Protein AF-A0A235FCN7-F1 (afdb_monomer_lite)

InterPro domains:
  IPR001005 SANT/Myb domain [PS50090] (15-71)
  IPR014243 Prespore-specific transcriptional regulator RsfA-like [PTHR41302] (16-196)
  IPR014243 Prespore-specific transcriptional regulator RsfA-like [TIGR02894] (18-93)

pLDDT: mean 79.48, std 20.6, range [31.39, 97.56]

Foldseek 3Di:
DDDDDDDDDDDDDDDPVPPPVDDDPVLLVQLLVLQLVCLLVVHDNLVSLVVSCVVVVHDSVVSVVVCVVPSCVVCVVSSVVSNVNNVVVVVVVVVPPDDDDDDDDDDDDDPPPVVVVVVVVVVVVVVVVVVVVVVVVVCVVVVVVVVVVVVVVVVVVVVVVVVVVVVVVVVVVVVVVVVVVVVVVVVVVVVVVVVVVVVVVVVVVD

Secondary structure (DSSP, 8-state):
---------------------SPPHHHHHHHHHHHHHHHHHT--HHHHHHHHHHHHT--HHHHHHHIIIIIHHHTHHHHHHHHHHHHHHHHHHHTTS--PPPP-------TTHHHHHHHHHHHHHHHHHHHHHHHHHHHHHHHHHHHHHHHHHHHHHHHHHHHHHHHHHHHHHHHHHHHHHHHHHHHHHHHHHHHHHHHHHHHS--

Structure (mmCIF, N/CA/C/O backbone):
data_AF-A0A235FCN7-F1
#
_entry.id   AF-A0A235FCN7-F1
#
loop_
_atom_site.group_PDB
_atom_site.id
_atom_site.type_symbol
_atom_site.label_atom_id
_atom_site.label_alt_id
_atom_site.label_comp_id
_atom_site.label_asym_id
_atom_site.label_entity_id
_atom_site.label_seq_id
_atom_site.pdbx_PDB_ins_code
_atom_site.Cartn_x
_atom_site.Cartn_y
_atom_site.Cartn_z
_atom_site.occupancy
_atom_site.B_iso_or_equiv
_atom_site.auth_seq_id
_atom_site.auth_comp_id
_atom_site.auth_asym_id
_atom_site.auth_atom_id
_atom_site.pdbx_PDB_model_num
ATOM 1 N N . MET A 1 1 ? -4.270 18.337 -33.098 1.00 36.34 1 MET A N 1
ATOM 2 C CA . MET A 1 1 ? -3.748 17.528 -34.219 1.00 36.34 1 MET A CA 1
ATOM 3 C C . MET A 1 1 ? -2.367 17.018 -33.832 1.00 36.34 1 MET A C 1
ATOM 5 O O . MET A 1 1 ? -1.539 17.849 -33.500 1.00 36.34 1 MET A O 1
ATOM 9 N N . HIS A 1 2 ? -2.188 15.691 -33.850 1.00 34.75 2 HIS A N 1
ATOM 10 C CA . HIS A 1 2 ? -0.922 14.927 -33.870 1.00 34.75 2 HIS A CA 1
ATOM 11 C C . HIS A 1 2 ? 0.094 15.166 -32.732 1.00 34.75 2 HIS A C 1
ATOM 13 O O . HIS A 1 2 ? 0.785 16.171 -32.700 1.00 34.75 2 HIS A O 1
ATOM 19 N N . ILE A 1 3 ? 0.117 14.329 -31.683 1.00 48.72 3 ILE A N 1
ATOM 20 C CA . ILE A 1 3 ? 0.762 12.992 -31.594 1.00 48.72 3 ILE A CA 1
ATOM 21 C C . ILE A 1 3 ? 2.260 13.055 -31.910 1.00 48.72 3 ILE A C 1
ATOM 23 O O . ILE A 1 3 ? 2.601 13.115 -33.080 1.00 48.72 3 ILE A O 1
ATOM 27 N N . TYR A 1 4 ? 3.106 12.871 -30.888 1.00 40.44 4 TYR A N 1
ATOM 28 C CA . TYR A 1 4 ? 4.272 11.980 -30.965 1.00 40.44 4 TYR A CA 1
ATOM 29 C C . TYR A 1 4 ? 4.478 11.275 -29.618 1.00 40.44 4 TYR A C 1
ATOM 31 O O . TYR A 1 4 ? 5.078 11.794 -28.683 1.00 40.44 4 TYR A O 1
ATOM 39 N N . VAL A 1 5 ? 3.913 10.069 -29.545 1.00 46.72 5 VAL A N 1
ATOM 40 C CA . VAL A 1 5 ? 4.190 9.040 -28.542 1.00 46.72 5 VAL A CA 1
ATOM 41 C C . VAL A 1 5 ? 5.426 8.282 -29.020 1.00 46.72 5 VAL A C 1
ATOM 43 O O . VAL A 1 5 ? 5.380 7.650 -30.075 1.00 46.72 5 VAL A O 1
ATOM 46 N N . ILE A 1 6 ? 6.521 8.323 -28.264 1.00 51.44 6 ILE A N 1
ATOM 47 C CA . ILE A 1 6 ? 7.686 7.469 -28.518 1.00 51.44 6 ILE A CA 1
ATOM 48 C C . ILE A 1 6 ? 7.440 6.135 -27.804 1.00 51.44 6 ILE A C 1
ATOM 50 O O . ILE A 1 6 ? 7.528 6.036 -26.583 1.00 51.44 6 ILE A O 1
ATOM 54 N N . ARG A 1 7 ? 7.073 5.112 -28.586 1.00 49.41 7 ARG A N 1
ATOM 55 C CA . ARG A 1 7 ? 7.021 3.703 -28.174 1.00 49.41 7 ARG A CA 1
ATOM 56 C C . ARG A 1 7 ? 8.438 3.125 -28.191 1.00 49.41 7 ARG A C 1
ATOM 58 O O . ARG A 1 7 ? 9.006 2.968 -29.267 1.00 49.41 7 ARG A O 1
ATOM 65 N N . LEU A 1 8 ? 8.950 2.715 -27.034 1.00 43.06 8 LEU A N 1
ATOM 66 C CA . LEU A 1 8 ? 9.985 1.684 -26.940 1.00 43.06 8 LEU A CA 1
ATOM 67 C C . LEU A 1 8 ? 9.322 0.413 -26.416 1.00 43.06 8 LEU A C 1
ATOM 69 O O . LEU A 1 8 ? 8.723 0.403 -25.345 1.00 43.06 8 LEU A O 1
ATOM 73 N N . ASN A 1 9 ? 9.364 -0.628 -27.241 1.00 46.00 9 ASN A N 1
ATOM 74 C CA . ASN A 1 9 ? 8.747 -1.922 -27.006 1.00 46.00 9 ASN A CA 1
ATOM 75 C C . ASN A 1 9 ? 9.893 -2.931 -26.842 1.00 46.00 9 ASN A C 1
ATOM 77 O O . ASN A 1 9 ? 10.528 -3.302 -27.826 1.00 46.00 9 ASN A O 1
ATOM 81 N N . LEU A 1 10 ? 10.180 -3.328 -25.602 1.00 49.47 10 LEU A N 1
ATOM 82 C CA . LEU A 1 10 ? 11.038 -4.463 -25.252 1.00 49.47 10 LEU A CA 1
ATOM 83 C C . LEU A 1 10 ? 10.183 -5.397 -24.387 1.00 49.47 10 LEU A C 1
ATOM 85 O O . LEU A 1 10 ? 9.624 -4.981 -23.374 1.00 49.47 10 LEU A O 1
ATOM 89 N N . GLY A 1 11 ? 9.971 -6.618 -24.881 1.00 49.28 11 GLY A N 1
ATOM 90 C CA . GLY A 1 11 ? 8.959 -7.551 -24.387 1.00 49.28 11 GLY A CA 1
ATOM 91 C C . GLY A 1 11 ? 9.323 -8.271 -23.087 1.00 49.28 11 GLY A C 1
ATOM 92 O O . GLY A 1 11 ? 10.497 -8.471 -22.792 1.00 49.28 11 GLY A O 1
ATOM 93 N N . GLY A 1 12 ? 8.288 -8.736 -22.369 1.00 46.97 12 GLY A N 1
ATOM 94 C CA . GLY A 1 12 ? 8.427 -9.896 -21.475 1.00 46.97 12 GLY A CA 1
ATOM 95 C C . GLY A 1 12 ? 7.911 -9.830 -20.029 1.00 46.97 12 GLY A C 1
ATOM 96 O O . GLY A 1 12 ? 8.544 -10.418 -19.172 1.00 46.97 12 GLY A O 1
ATOM 97 N N . ILE A 1 13 ? 6.752 -9.206 -19.769 1.00 53.19 13 ILE A N 1
ATOM 98 C CA . ILE A 1 13 ? 5.792 -9.525 -18.677 1.00 53.19 13 ILE A CA 1
ATOM 99 C C . ILE A 1 13 ? 6.272 -9.379 -17.210 1.00 53.19 13 ILE A C 1
ATOM 101 O O . ILE A 1 13 ? 6.745 -10.329 -16.595 1.00 53.19 13 ILE A O 1
ATOM 105 N N . ARG A 1 14 ? 5.849 -8.287 -16.555 1.00 42.16 14 ARG A N 1
ATOM 106 C CA . ARG A 1 14 ? 4.813 -8.363 -15.500 1.00 42.16 14 ARG A CA 1
ATOM 107 C C . ARG A 1 14 ? 4.205 -6.983 -15.265 1.00 42.16 14 ARG A C 1
ATOM 109 O O . ARG A 1 14 ? 4.928 -6.044 -14.970 1.00 42.16 14 ARG A O 1
ATOM 116 N N . LEU A 1 15 ? 2.885 -6.906 -15.461 1.00 49.19 15 LEU A N 1
ATOM 117 C CA . LEU A 1 15 ? 1.970 -5.815 -15.112 1.00 49.19 15 LEU A CA 1
ATOM 118 C C . LEU A 1 15 ? 2.662 -4.581 -14.518 1.00 49.19 15 LEU A C 1
ATOM 120 O O . LEU A 1 15 ? 2.840 -4.487 -13.305 1.00 49.19 15 LEU A O 1
ATOM 124 N N . THR A 1 16 ? 2.939 -3.578 -15.354 1.00 47.44 16 THR A N 1
ATOM 125 C CA . THR A 1 16 ? 2.783 -2.205 -14.881 1.00 47.44 16 THR A CA 1
ATOM 126 C C . THR A 1 16 ? 1.337 -2.121 -14.415 1.00 47.44 16 THR A C 1
ATOM 128 O O . THR A 1 16 ? 0.433 -1.959 -15.237 1.00 47.44 16 THR A O 1
ATOM 131 N N . ALA A 1 17 ? 1.094 -2.360 -13.125 1.00 57.03 17 ALA A N 1
ATOM 132 C CA . ALA A 1 17 ? -0.166 -2.029 -12.498 1.00 57.03 17 ALA A CA 1
ATOM 133 C C . ALA A 1 17 ? -0.309 -0.531 -12.739 1.00 57.03 17 ALA A C 1
ATOM 135 O O . ALA A 1 17 ? 0.356 0.273 -12.084 1.00 57.03 17 ALA A O 1
ATOM 136 N N . MET A 1 18 ? -1.050 -0.173 -13.793 1.00 52.94 18 MET A N 1
ATOM 137 C CA . MET A 1 18 ? -1.376 1.208 -14.103 1.00 52.94 18 MET A CA 1
ATOM 138 C C . MET A 1 18 ? -1.874 1.789 -12.794 1.00 52.94 18 MET A C 1
ATOM 140 O O . MET A 1 18 ? -2.872 1.307 -12.254 1.00 52.94 18 MET A O 1
ATOM 144 N N . ARG A 1 19 ? -1.139 2.761 -12.248 1.00 54.12 19 ARG A N 1
ATOM 145 C CA . ARG A 1 19 ? -1.592 3.483 -11.069 1.00 54.12 19 ARG A CA 1
ATOM 146 C C . ARG A 1 19 ? -2.935 4.079 -11.446 1.00 54.12 19 ARG A C 1
ATOM 148 O O . ARG A 1 19 ? -3.017 4.975 -12.282 1.00 54.12 19 ARG A O 1
ATOM 155 N N . GLN A 1 20 ? -3.999 3.521 -10.888 1.00 63.66 20 GLN A N 1
ATOM 156 C CA . GLN A 1 20 ? -5.337 4.051 -11.062 1.00 63.66 20 GLN A CA 1
ATOM 157 C C . GLN A 1 20 ? -5.459 5.294 -10.174 1.00 63.66 20 GLN A C 1
ATOM 159 O O . GLN A 1 20 ? -6.168 5.294 -9.186 1.00 63.66 20 GLN A O 1
ATOM 164 N N . ASP A 1 21 ? -4.696 6.353 -10.418 1.00 67.50 21 ASP A N 1
ATOM 165 C CA . ASP A 1 21 ? -4.651 7.479 -9.470 1.00 67.50 21 ASP A CA 1
ATOM 166 C C . ASP A 1 21 ? -5.982 8.263 -9.421 1.00 67.50 21 ASP A C 1
ATOM 168 O O . ASP A 1 21 ? -6.250 8.991 -8.464 1.00 67.50 21 ASP A O 1
ATOM 172 N N . ALA A 1 22 ? -6.851 8.075 -10.417 1.00 85.12 22 ALA A N 1
ATOM 173 C CA . ALA A 1 22 ? -8.181 8.664 -10.451 1.00 85.12 22 ALA A CA 1
ATOM 174 C C . ALA A 1 22 ? -9.219 7.781 -9.741 1.00 85.12 22 ALA A C 1
ATOM 176 O O . ALA A 1 22 ? -9.243 6.566 -9.927 1.00 85.12 22 ALA A O 1
ATOM 177 N N . TRP A 1 23 ? -10.089 8.431 -8.965 1.00 91.38 23 TRP A N 1
ATOM 178 C CA . TRP A 1 23 ? -11.303 7.846 -8.400 1.00 91.38 23 TRP A CA 1
ATOM 179 C C . TRP A 1 23 ? -12.484 8.124 -9.324 1.00 91.38 23 TRP A C 1
ATOM 181 O O . TRP A 1 23 ? -12.684 9.261 -9.763 1.00 91.38 23 TRP A O 1
ATOM 191 N N . THR A 1 24 ? -13.273 7.097 -9.585 1.00 92.94 24 THR A N 1
ATOM 192 C CA . THR A 1 24 ? -14.534 7.177 -10.318 1.00 92.94 24 THR A CA 1
ATOM 193 C C . THR A 1 24 ? -15.701 7.444 -9.371 1.00 92.94 24 THR A C 1
ATOM 195 O O . THR A 1 24 ? -15.627 7.216 -8.162 1.00 92.94 24 THR A O 1
ATOM 198 N N . GLN A 1 25 ? -16.812 7.926 -9.925 1.00 93.38 25 GLN A N 1
ATOM 199 C CA . GLN A 1 25 ? -18.014 8.170 -9.134 1.00 93.38 25 GLN A CA 1
ATOM 200 C C . GLN A 1 25 ? -18.627 6.870 -8.590 1.00 93.38 25 GLN A C 1
ATOM 202 O O . GLN A 1 25 ? -19.165 6.875 -7.486 1.00 93.38 25 GLN A O 1
ATOM 207 N N . ASP A 1 26 ? -18.484 5.756 -9.310 1.00 95.06 26 ASP A N 1
ATOM 208 C CA . ASP A 1 26 ? -18.956 4.441 -8.863 1.00 95.06 26 ASP A CA 1
ATOM 209 C C . ASP A 1 26 ? -18.121 3.904 -7.689 1.00 95.06 26 ASP A C 1
ATOM 211 O O . ASP A 1 26 ? -18.675 3.378 -6.722 1.00 95.06 26 ASP A O 1
ATOM 215 N N . GLU A 1 27 ? -16.797 4.108 -7.713 1.00 95.38 27 GLU A N 1
ATOM 216 C CA . GLU A 1 27 ? -15.918 3.805 -6.573 1.00 95.38 27 GLU A CA 1
ATOM 217 C C . GLU A 1 27 ? -16.284 4.649 -5.338 1.00 95.38 27 GLU A C 1
ATOM 219 O O . GLU A 1 27 ? -16.335 4.127 -4.221 1.00 95.38 27 GLU A O 1
ATOM 224 N N . ASP A 1 28 ? -16.587 5.939 -5.528 1.00 96.38 28 ASP A N 1
ATOM 225 C CA . ASP A 1 28 ? -17.032 6.823 -4.445 1.00 96.38 28 ASP A CA 1
ATOM 226 C C . ASP A 1 28 ? -18.395 6.401 -3.872 1.00 96.38 28 ASP A C 1
ATOM 228 O O . ASP A 1 28 ? -18.590 6.439 -2.653 1.00 96.38 28 ASP A O 1
ATOM 232 N N . LEU A 1 29 ? -19.336 5.987 -4.730 1.00 96.81 29 LEU A N 1
ATOM 233 C CA . LEU A 1 29 ? -20.649 5.482 -4.322 1.00 96.81 29 LEU A CA 1
ATOM 234 C C . LEU A 1 29 ? -20.515 4.208 -3.485 1.00 96.81 29 LEU A C 1
ATOM 236 O O . LEU A 1 29 ? -21.104 4.129 -2.404 1.00 96.81 29 LEU A O 1
ATOM 240 N N . LEU A 1 30 ? -19.696 3.251 -3.931 1.00 96.75 30 LEU A N 1
ATOM 241 C CA . LEU A 1 30 ? -19.444 2.012 -3.194 1.00 96.75 30 LEU A CA 1
ATOM 242 C C . LEU A 1 30 ? -18.791 2.289 -1.831 1.00 96.75 30 LEU A C 1
ATOM 244 O O . LEU A 1 30 ? -19.227 1.754 -0.807 1.00 96.75 30 LEU A O 1
ATOM 248 N N . LEU A 1 31 ? -17.778 3.162 -1.794 1.00 97.00 31 LEU A N 1
ATOM 249 C CA . LEU A 1 31 ? -17.125 3.569 -0.550 1.00 97.00 31 LEU A CA 1
ATOM 250 C C . LEU A 1 31 ? -18.123 4.241 0.406 1.00 97.00 31 LEU A C 1
ATOM 252 O O . LEU A 1 31 ? -18.106 3.971 1.612 1.00 97.00 31 LEU A O 1
ATOM 256 N N . ALA A 1 32 ? -19.026 5.075 -0.117 1.00 97.38 32 ALA A N 1
ATOM 257 C CA . ALA A 1 32 ? -20.060 5.723 0.677 1.00 97.38 32 ALA A CA 1
ATOM 258 C C . ALA A 1 32 ? -21.075 4.733 1.258 1.00 97.38 32 ALA A C 1
ATOM 260 O O . ALA A 1 32 ? -21.363 4.783 2.458 1.00 97.38 32 ALA A O 1
ATOM 261 N N . GLU A 1 33 ? -21.583 3.816 0.441 1.00 96.69 33 GLU A N 1
ATOM 262 C CA . GLU A 1 33 ? -22.570 2.818 0.844 1.00 96.69 33 GLU A CA 1
ATOM 263 C C . GLU A 1 33 ? -22.046 1.920 1.971 1.00 96.69 33 GLU A C 1
ATOM 265 O O . GLU A 1 33 ? -22.665 1.830 3.040 1.00 96.69 33 GLU A O 1
ATOM 270 N N . VAL A 1 34 ? -20.878 1.304 1.768 1.00 97.38 34 VAL A N 1
ATOM 271 C CA . VAL A 1 34 ? -20.293 0.359 2.730 1.00 97.38 34 VAL A CA 1
ATOM 272 C C . VAL A 1 34 ? -19.934 1.064 4.039 1.00 97.38 34 VAL A C 1
ATOM 274 O O . VAL A 1 34 ? -20.206 0.539 5.125 1.00 97.38 34 VAL A O 1
ATOM 277 N N . THR A 1 35 ? -19.404 2.288 3.967 1.00 97.06 35 THR A N 1
ATOM 278 C CA . THR A 1 35 ? -19.061 3.068 5.165 1.00 97.06 35 THR A CA 1
ATOM 279 C C . THR A 1 35 ? -20.310 3.482 5.944 1.00 97.06 35 THR A C 1
ATOM 281 O O . THR A 1 35 ? -20.347 3.362 7.171 1.00 97.06 35 THR A O 1
ATOM 284 N N . LEU A 1 36 ? -21.372 3.930 5.267 1.00 96.44 36 LEU A N 1
ATOM 285 C CA . LEU A 1 36 ? -22.638 4.272 5.923 1.00 96.44 36 LEU A CA 1
ATOM 286 C C . LEU A 1 36 ? -23.304 3.042 6.548 1.00 96.44 36 LEU A C 1
ATOM 288 O O . LEU A 1 36 ? -23.832 3.146 7.659 1.00 96.44 36 LEU A O 1
ATOM 292 N N . LYS A 1 37 ? -23.234 1.877 5.892 1.00 96.31 37 LYS A N 1
ATOM 293 C CA . LYS A 1 37 ? -23.677 0.595 6.454 1.00 96.31 37 LYS A CA 1
ATOM 294 C C . LYS A 1 37 ? -22.939 0.284 7.758 1.00 96.31 37 LYS A C 1
ATOM 296 O O . LYS A 1 37 ? -23.595 0.102 8.782 1.00 96.31 37 LYS A O 1
ATOM 301 N N . HIS A 1 38 ? -21.607 0.356 7.767 1.00 96.38 38 HIS A N 1
ATOM 302 C CA . HIS A 1 38 ? -20.794 0.143 8.971 1.00 96.38 38 HIS A CA 1
ATOM 303 C C . HIS A 1 38 ? -21.148 1.111 10.107 1.00 96.38 38 HIS A C 1
ATOM 305 O O . HIS A 1 38 ? -21.238 0.705 11.267 1.00 96.38 38 HIS A O 1
ATOM 311 N N . ILE A 1 39 ? -21.425 2.381 9.789 1.00 94.94 39 ILE A N 1
ATOM 312 C CA . ILE A 1 39 ? -21.853 3.379 10.780 1.00 94.94 39 ILE A CA 1
ATOM 313 C C . ILE A 1 39 ? -23.211 3.006 11.389 1.00 94.94 39 ILE A C 1
ATOM 315 O O . ILE A 1 39 ? -23.363 3.081 12.611 1.00 94.94 39 ILE A O 1
ATOM 319 N N . ARG A 1 40 ? -24.186 2.579 10.574 1.00 93.94 40 ARG A N 1
ATOM 320 C CA . ARG A 1 40 ? -25.501 2.106 11.054 1.00 93.94 40 ARG A CA 1
ATOM 321 C C . ARG A 1 40 ? -25.355 0.849 11.903 1.00 93.94 40 ARG A C 1
ATOM 323 O O . ARG A 1 40 ? -25.978 0.723 12.955 1.00 93.94 40 ARG A O 1
ATOM 330 N N . GLU A 1 41 ? -24.505 -0.070 11.456 1.00 92.06 41 GLU A N 1
ATOM 331 C CA . GLU A 1 41 ? -24.181 -1.343 12.099 1.00 92.06 41 GLU A CA 1
ATOM 332 C C . GLU A 1 41 ? -23.333 -1.194 13.358 1.00 92.06 41 GLU A C 1
ATOM 334 O O . GLU A 1 41 ? -23.334 -2.088 14.201 1.00 92.06 41 GLU A O 1
ATOM 339 N N . GLY A 1 42 ? -22.759 -0.018 13.585 1.00 89.69 42 GLY A N 1
ATOM 340 C CA . GLY A 1 42 ? -21.945 0.269 14.756 1.00 89.69 42 GLY A CA 1
ATOM 341 C C . GLY A 1 42 ? -20.557 -0.363 14.712 1.00 89.69 42 GLY A C 1
ATOM 342 O O . GLY A 1 42 ? -19.882 -0.353 15.740 1.00 89.69 42 GLY A O 1
ATOM 343 N N . SER A 1 43 ? -20.151 -0.855 13.541 1.00 91.00 43 SER A N 1
ATOM 344 C CA . SER A 1 43 ? -18.788 -1.274 13.230 1.00 91.00 43 SER A CA 1
ATOM 345 C C . SER A 1 43 ? -17.867 -0.050 13.075 1.00 91.00 43 SER A C 1
ATOM 347 O O . SER A 1 43 ? -18.306 1.105 13.167 1.00 91.00 43 SER A O 1
ATOM 349 N N . THR A 1 44 ? -16.568 -0.283 12.903 1.00 94.25 44 THR A N 1
ATOM 350 C CA . THR A 1 44 ? -15.566 0.778 12.746 1.00 94.25 44 THR A CA 1
ATOM 351 C C . THR A 1 44 ? -15.416 1.176 11.278 1.00 94.25 44 THR A C 1
ATOM 353 O O . THR A 1 44 ? -15.680 0.395 10.367 1.00 94.25 44 THR A O 1
ATOM 356 N N . GLN A 1 45 ? -14.980 2.414 11.030 1.00 93.69 45 GLN A N 1
ATOM 357 C CA . GLN A 1 45 ? -14.680 2.868 9.666 1.00 93.69 45 GLN A CA 1
ATOM 358 C C . GLN A 1 45 ? -13.463 2.143 9.075 1.00 93.69 45 GLN A C 1
ATOM 360 O O . GLN A 1 45 ? -13.411 1.961 7.869 1.00 93.69 45 GLN A O 1
ATOM 365 N N . LEU A 1 46 ? -12.520 1.693 9.913 1.00 95.75 46 LEU A N 1
ATOM 366 C CA . LEU A 1 46 ? -11.353 0.923 9.469 1.00 95.75 46 LEU A CA 1
ATOM 367 C C . LEU A 1 46 ? -11.768 -0.398 8.813 1.00 95.75 46 LEU A C 1
ATOM 369 O O . LEU A 1 46 ? -11.300 -0.683 7.719 1.00 95.75 46 LEU A O 1
ATOM 373 N N . LEU A 1 47 ? -12.714 -1.125 9.421 1.00 95.62 47 LEU A N 1
ATOM 374 C CA . LEU A 1 47 ? -13.273 -2.352 8.841 1.00 95.62 47 LEU A CA 1
ATOM 375 C C . LEU A 1 47 ? -14.013 -2.075 7.525 1.00 95.62 47 LEU A C 1
ATOM 377 O O . LEU A 1 47 ? -13.884 -2.830 6.569 1.00 95.62 47 LEU A O 1
ATOM 381 N N . ALA A 1 48 ? -14.722 -0.945 7.437 1.00 96.25 48 ALA A N 1
ATOM 382 C CA . ALA A 1 48 ? -15.358 -0.535 6.187 1.00 96.25 48 ALA A CA 1
ATOM 383 C C . ALA A 1 48 ? -14.330 -0.259 5.075 1.00 96.25 48 ALA A C 1
ATOM 385 O O . ALA A 1 48 ? -14.556 -0.615 3.922 1.00 96.25 48 ALA A O 1
ATOM 386 N N . PHE A 1 49 ? -13.207 0.389 5.404 1.00 97.56 49 PHE A N 1
ATOM 387 C CA . PHE A 1 49 ? -12.148 0.704 4.440 1.00 97.56 49 PHE A CA 1
ATOM 388 C C . PHE A 1 49 ? -11.351 -0.527 4.013 1.00 97.56 49 PHE A C 1
ATOM 390 O O . PHE A 1 49 ? -10.876 -0.561 2.882 1.00 97.56 49 PHE A O 1
ATOM 397 N N . GLU A 1 50 ? -11.218 -1.517 4.891 1.00 96.94 50 GLU A N 1
ATOM 398 C CA . GLU A 1 50 ? -10.658 -2.826 4.560 1.00 96.94 50 GLU A CA 1
ATOM 399 C C . GLU A 1 50 ? -11.553 -3.558 3.555 1.00 96.94 50 GLU A C 1
ATOM 401 O O . GLU A 1 50 ? -11.096 -3.874 2.458 1.00 96.94 50 GLU A O 1
ATOM 406 N N . GLU A 1 51 ? -12.856 -3.666 3.842 1.00 96.81 51 GLU A N 1
ATOM 407 C CA . GLU A 1 51 ? -13.825 -4.302 2.938 1.00 96.81 51 GLU A CA 1
ATOM 408 C C . GLU A 1 51 ? -13.888 -3.611 1.561 1.00 96.81 51 GLU A C 1
ATOM 410 O O . GLU A 1 51 ? -13.948 -4.267 0.520 1.00 96.81 51 GLU A O 1
ATOM 415 N N . VAL A 1 52 ? -13.892 -2.275 1.523 1.00 96.75 52 VAL A N 1
ATOM 416 C CA . VAL A 1 52 ? -13.920 -1.529 0.251 1.00 96.75 52 VAL A CA 1
ATOM 417 C C . VAL A 1 52 ? -12.583 -1.624 -0.481 1.00 96.75 52 VAL A C 1
ATOM 419 O O . VAL A 1 52 ? -12.570 -1.725 -1.708 1.00 96.75 52 VAL A O 1
ATOM 422 N N . GLY A 1 53 ? -11.468 -1.613 0.253 1.00 95.38 53 GLY A N 1
ATOM 423 C CA . GLY A 1 53 ? -10.128 -1.756 -0.308 1.00 95.38 53 GLY A CA 1
ATOM 424 C C . GLY A 1 53 ? -9.969 -3.067 -1.070 1.00 95.38 53 GLY A C 1
ATOM 425 O O . GLY A 1 53 ? -9.513 -3.056 -2.212 1.00 95.38 53 GLY A O 1
ATOM 426 N N . GLU A 1 54 ? -10.446 -4.174 -0.500 1.00 94.94 54 GLU A N 1
ATOM 427 C CA . GLU A 1 54 ? -10.457 -5.476 -1.173 1.00 94.94 54 GLU A CA 1
ATOM 428 C C . GLU A 1 54 ? -11.291 -5.453 -2.462 1.00 94.94 54 GLU A C 1
ATOM 430 O O . GLU A 1 54 ? -10.820 -5.887 -3.514 1.00 94.94 54 GLU A O 1
ATOM 435 N N . LYS A 1 55 ? -12.501 -4.877 -2.421 1.00 93.56 55 LYS A N 1
ATOM 436 C CA . LYS A 1 55 ? -13.403 -4.818 -3.588 1.00 93.56 55 LYS A CA 1
ATOM 437 C C . LYS A 1 55 ? -12.869 -3.949 -4.725 1.00 93.56 55 LYS A C 1
ATOM 439 O O .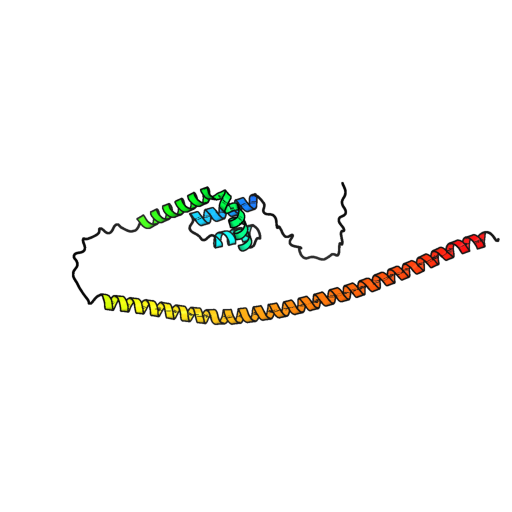 LYS A 1 55 ? -13.059 -4.288 -5.889 1.00 93.56 55 LYS A O 1
ATOM 444 N N . LEU A 1 56 ? -12.220 -2.834 -4.397 1.00 91.69 56 LEU A N 1
ATOM 445 C CA . LEU A 1 56 ? -11.683 -1.883 -5.375 1.00 91.69 56 LEU A CA 1
ATOM 446 C C . LEU A 1 56 ? -10.215 -2.150 -5.736 1.00 91.69 56 LEU A C 1
ATOM 448 O O . LEU A 1 56 ? -9.632 -1.397 -6.514 1.00 91.69 56 LEU A O 1
ATOM 452 N N . SER A 1 57 ? -9.599 -3.198 -5.173 1.00 92.38 57 SER A N 1
ATOM 453 C CA . SER A 1 57 ? -8.153 -3.447 -5.285 1.00 92.38 57 SER A CA 1
ATOM 454 C C . SER A 1 57 ? -7.312 -2.220 -4.878 1.00 92.38 57 SER A C 1
ATOM 456 O O . SER A 1 57 ? -6.328 -1.860 -5.527 1.00 92.38 57 SER A O 1
ATOM 458 N N . ARG A 1 58 ? -7.724 -1.543 -3.796 1.00 91.19 58 ARG A N 1
ATOM 459 C CA . ARG A 1 58 ? -7.089 -0.352 -3.207 1.00 91.19 58 ARG A CA 1
ATOM 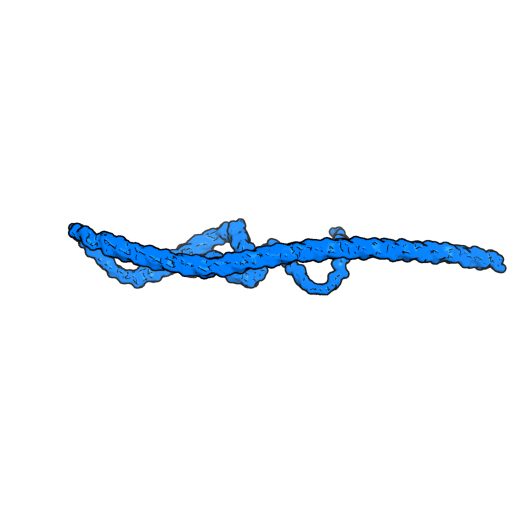460 C C . ARG A 1 58 ? -6.609 -0.635 -1.792 1.00 91.19 58 ARG A C 1
ATOM 462 O O . ARG A 1 58 ? -7.123 -1.506 -1.103 1.00 91.19 58 ARG A O 1
ATOM 469 N N . THR A 1 59 ? -5.669 0.172 -1.305 1.00 94.44 59 THR A N 1
ATOM 470 C CA . THR A 1 59 ? -5.279 0.097 0.106 1.00 94.44 59 THR A CA 1
ATOM 471 C C . THR A 1 59 ? -6.354 0.730 1.005 1.00 94.44 59 THR A C 1
ATOM 473 O O . THR A 1 59 ? -6.954 1.747 0.627 1.00 94.44 59 THR A O 1
ATOM 476 N N . PRO A 1 60 ? -6.572 0.210 2.229 1.00 95.50 60 PRO A N 1
ATOM 477 C CA . PRO A 1 60 ? -7.508 0.812 3.184 1.00 95.50 60 PRO A CA 1
ATOM 478 C C . PRO A 1 60 ? -7.154 2.271 3.510 1.00 95.50 60 PRO A C 1
ATOM 480 O O . PRO A 1 60 ? -8.032 3.121 3.671 1.00 95.50 60 PRO A O 1
ATOM 483 N N . ALA A 1 61 ? -5.856 2.593 3.521 1.00 95.81 61 ALA A N 1
ATOM 484 C CA . ALA A 1 61 ? -5.366 3.958 3.679 1.00 95.81 61 ALA A CA 1
ATOM 485 C C . ALA A 1 61 ? -5.861 4.882 2.552 1.00 95.81 61 ALA A C 1
ATOM 487 O O . ALA A 1 61 ? -6.368 5.967 2.836 1.00 95.81 61 ALA A O 1
ATOM 488 N N . ALA A 1 62 ? -5.787 4.450 1.286 1.00 95.00 62 ALA A N 1
ATOM 489 C CA . ALA A 1 62 ? -6.284 5.226 0.148 1.00 95.00 62 ALA A CA 1
ATOM 490 C C . ALA A 1 62 ? -7.799 5.479 0.239 1.00 95.00 62 ALA A C 1
ATOM 492 O O . ALA A 1 62 ? -8.247 6.604 0.006 1.00 95.00 62 ALA A O 1
ATOM 493 N N . CYS A 1 63 ? -8.573 4.470 0.653 1.00 95.62 63 CYS A N 1
ATOM 494 C CA . CYS A 1 63 ? -10.012 4.608 0.900 1.00 95.62 63 CYS A CA 1
ATOM 495 C C . CYS A 1 63 ? -10.293 5.641 2.004 1.00 95.62 63 CYS A C 1
ATOM 497 O O . CYS A 1 63 ? -11.143 6.518 1.841 1.00 95.62 63 CYS A O 1
ATOM 499 N N . GLY A 1 64 ? -9.515 5.613 3.091 1.00 96.75 64 GLY A N 1
ATOM 500 C CA . GLY A 1 64 ? -9.597 6.604 4.163 1.00 96.75 64 GLY A CA 1
ATOM 501 C C . GLY A 1 64 ? -9.279 8.030 3.697 1.00 96.75 64 GLY A C 1
ATOM 502 O O . GLY A 1 64 ? -10.004 8.971 4.038 1.00 96.75 64 GLY A O 1
ATOM 503 N N . PHE A 1 65 ? -8.240 8.211 2.876 1.00 96.12 65 PHE A N 1
ATOM 504 C CA . PHE A 1 65 ? -7.901 9.518 2.301 1.00 96.12 65 PHE A CA 1
ATOM 505 C C . PHE A 1 65 ? -9.007 10.049 1.389 1.00 96.12 65 PHE A C 1
ATOM 507 O O . PHE A 1 65 ? -9.371 11.224 1.505 1.00 96.12 65 PHE A O 1
ATOM 514 N N . ARG A 1 66 ? -9.586 9.200 0.528 1.00 96.31 66 ARG A N 1
ATOM 515 C CA . ARG A 1 66 ? -10.696 9.594 -0.350 1.00 96.31 66 ARG A CA 1
ATOM 516 C C . ARG A 1 66 ? -11.931 9.988 0.450 1.00 96.31 66 ARG A C 1
ATOM 518 O O . ARG A 1 66 ? -12.513 11.051 0.210 1.00 96.31 66 ARG A O 1
ATOM 525 N N . TRP A 1 67 ? -12.273 9.173 1.447 1.00 97.19 67 TRP A N 1
ATOM 526 C CA . TRP A 1 67 ? -13.388 9.422 2.349 1.00 97.19 67 TRP A CA 1
ATOM 527 C C . TRP A 1 67 ? -13.255 10.775 3.056 1.00 97.19 67 TRP A C 1
ATOM 529 O O . TRP A 1 67 ? -14.167 11.599 2.995 1.00 97.19 67 TRP A O 1
ATOM 539 N N . ASN A 1 68 ? -12.108 11.042 3.687 1.00 95.94 68 ASN A N 1
ATOM 540 C CA . ASN A 1 68 ? -11.896 12.264 4.467 1.00 95.94 68 ASN A CA 1
ATOM 541 C C . ASN A 1 68 ? -11.798 13.530 3.605 1.00 95.94 68 ASN A C 1
ATOM 543 O O . ASN A 1 68 ? -12.226 14.602 4.040 1.00 95.94 68 ASN A O 1
ATOM 547 N N . SER A 1 69 ? -11.259 13.414 2.390 1.00 93.56 69 SER A N 1
ATOM 548 C CA . SER A 1 69 ? -11.028 14.560 1.504 1.00 93.56 69 SER A CA 1
ATOM 549 C C . SER A 1 69 ? -12.315 15.083 0.858 1.00 93.56 69 SER A C 1
ATOM 551 O O . SER A 1 69 ? -12.502 16.303 0.781 1.00 93.56 69 SER A O 1
ATOM 553 N N . LEU A 1 70 ? -13.205 14.178 0.425 1.00 93.62 70 LEU A N 1
ATOM 554 C CA . LEU A 1 70 ? -14.369 14.514 -0.405 1.00 93.62 70 LEU A CA 1
ATOM 555 C C . LEU A 1 70 ? -15.683 13.918 0.117 1.00 93.62 70 LEU A C 1
ATOM 557 O O . LEU A 1 70 ? -16.593 14.662 0.490 1.00 93.62 70 LEU A O 1
ATOM 561 N N . ILE A 1 71 ? -15.780 12.586 0.169 1.00 95.94 71 ILE A N 1
ATOM 562 C CA . ILE A 1 71 ? -17.051 11.866 0.369 1.00 95.94 71 ILE A CA 1
ATOM 563 C C . ILE A 1 71 ? -17.689 12.232 1.713 1.00 95.94 71 ILE A C 1
ATOM 565 O O . ILE A 1 71 ? -18.883 12.507 1.786 1.00 95.94 71 ILE A O 1
ATOM 569 N N . ARG A 1 72 ? -16.902 12.345 2.788 1.00 95.81 72 ARG A N 1
ATOM 570 C CA . ARG A 1 72 ? -17.412 12.710 4.118 1.00 95.81 72 ARG A CA 1
ATOM 571 C C . ARG A 1 72 ? -18.170 14.040 4.119 1.00 95.81 72 ARG A C 1
ATOM 573 O O . ARG A 1 72 ? -19.141 14.169 4.855 1.00 95.81 72 ARG A O 1
ATOM 580 N N . LYS A 1 73 ? -17.732 15.012 3.311 1.00 95.94 73 LYS A N 1
ATOM 581 C CA . LYS A 1 73 ? -18.390 16.322 3.188 1.00 95.94 73 LYS A CA 1
ATOM 582 C C . LYS A 1 73 ? -19.670 16.220 2.357 1.00 95.94 73 LYS A C 1
ATOM 584 O O . LYS A 1 73 ? -20.671 16.825 2.714 1.00 95.94 73 LYS A O 1
ATOM 589 N N . GLN A 1 74 ? -19.647 15.431 1.282 1.00 95.31 74 GLN A N 1
ATOM 590 C CA . GLN A 1 74 ? -20.806 15.226 0.406 1.00 95.31 74 GLN A CA 1
ATOM 591 C C . GLN A 1 74 ? -21.946 14.459 1.097 1.00 95.31 74 GLN A C 1
ATOM 593 O O . GLN A 1 74 ? -23.114 14.743 0.854 1.00 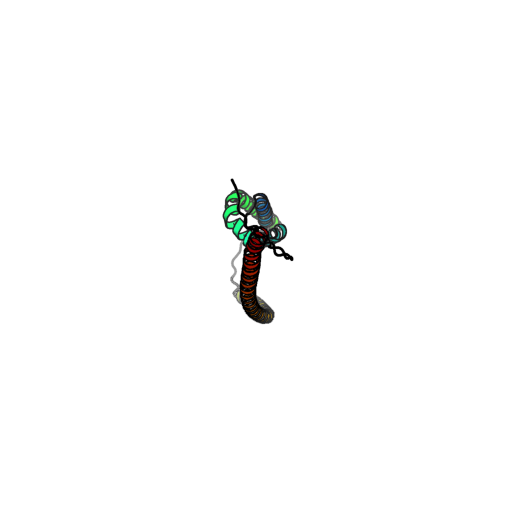95.31 74 GLN A O 1
ATOM 598 N N . TYR A 1 75 ? -21.616 13.520 1.988 1.00 96.25 75 TYR A N 1
ATOM 599 C CA . TYR A 1 75 ? -22.579 12.630 2.645 1.00 96.25 75 TYR A CA 1
ATOM 600 C C . TYR A 1 75 ? -22.864 12.996 4.112 1.00 96.25 75 TYR A C 1
ATOM 602 O O . TYR A 1 75 ? -23.343 12.155 4.872 1.00 96.25 75 TYR A O 1
ATOM 610 N N . ASP A 1 76 ? -22.602 14.231 4.544 1.00 95.69 76 ASP A N 1
ATOM 611 C CA . ASP A 1 76 ? -22.723 14.633 5.957 1.00 95.69 76 ASP A CA 1
ATOM 612 C C . ASP A 1 76 ? -24.136 14.410 6.542 1.00 95.69 76 ASP A C 1
ATOM 614 O O . ASP A 1 76 ? -24.311 13.890 7.653 1.00 95.69 76 ASP A O 1
ATOM 618 N N . THR A 1 77 ? -25.169 14.689 5.744 1.00 95.94 77 THR A N 1
ATOM 619 C CA . THR A 1 77 ? -26.573 14.429 6.100 1.00 95.94 77 THR A CA 1
ATOM 620 C C . THR A 1 77 ? -26.840 12.932 6.294 1.00 95.94 77 THR A C 1
ATOM 622 O O . THR A 1 77 ? -27.429 12.522 7.299 1.00 95.94 77 THR A O 1
ATOM 625 N N . ALA A 1 78 ? -26.344 12.094 5.382 1.00 94.38 78 ALA A N 1
ATOM 626 C CA . ALA A 1 78 ? -26.475 10.642 5.443 1.00 94.38 78 ALA A CA 1
ATOM 627 C C . ALA A 1 78 ? -25.691 10.036 6.620 1.00 94.38 78 ALA A C 1
ATOM 629 O O . ALA A 1 78 ? -26.182 9.115 7.278 1.00 94.38 78 ALA A O 1
ATOM 630 N N . ILE A 1 79 ? -24.513 10.581 6.941 1.00 94.94 79 ILE A N 1
ATOM 631 C CA . ILE A 1 79 ? -23.705 10.193 8.107 1.00 94.94 79 ILE A CA 1
ATOM 632 C C . ILE A 1 79 ? -24.461 10.511 9.399 1.00 94.94 79 ILE A C 1
ATOM 634 O O . ILE A 1 79 ? -24.516 9.680 10.310 1.00 94.94 79 ILE A O 1
ATOM 638 N N . SER A 1 80 ? -25.066 11.696 9.484 1.00 94.25 80 SER A N 1
ATOM 639 C CA . SER A 1 80 ? -25.863 12.111 10.640 1.00 94.25 80 SER A CA 1
ATOM 640 C C . SER A 1 80 ? -27.073 11.201 10.846 1.00 94.25 80 SER A C 1
ATOM 642 O O . SER A 1 80 ? -27.314 10.729 11.962 1.00 94.25 80 SER A O 1
ATOM 644 N N . LEU A 1 81 ? -27.780 10.862 9.764 1.00 94.69 81 LEU A N 1
ATOM 645 C CA . LEU A 1 81 ? -28.888 9.910 9.804 1.00 94.69 81 LEU A CA 1
ATOM 646 C C . LEU A 1 81 ? -28.422 8.506 10.226 1.00 94.69 81 LEU A C 1
ATOM 648 O O . LEU A 1 81 ? -29.032 7.898 11.105 1.00 94.69 81 LEU A O 1
ATOM 652 N N . ALA A 1 82 ? -27.314 8.006 9.671 1.00 93.88 82 ALA A N 1
ATOM 653 C CA . ALA A 1 82 ? -26.742 6.706 10.028 1.00 93.88 82 ALA A CA 1
ATOM 654 C C . ALA A 1 82 ? -26.348 6.625 11.516 1.00 93.88 82 ALA A C 1
ATOM 656 O O . ALA A 1 82 ? -26.628 5.630 12.190 1.00 93.88 82 ALA A O 1
ATOM 657 N N . LYS A 1 83 ? -25.760 7.695 12.068 1.00 93.00 83 LYS A N 1
ATOM 658 C CA . LYS A 1 83 ? -25.445 7.802 13.503 1.00 93.00 83 LYS A CA 1
ATOM 659 C C . LYS A 1 83 ? -26.703 7.829 14.371 1.00 93.00 83 LYS A C 1
ATOM 661 O O . LYS A 1 83 ? -26.728 7.182 15.422 1.00 93.00 83 LYS A O 1
ATOM 666 N N . LYS A 1 84 ? -27.750 8.543 13.941 1.00 93.50 84 LYS A N 1
ATOM 667 C CA . LYS A 1 84 ? -29.049 8.565 14.629 1.00 93.50 84 LYS A CA 1
ATOM 668 C C . LYS A 1 84 ? -29.660 7.160 14.685 1.00 93.50 84 LYS A C 1
ATOM 670 O O . LYS A 1 84 ? -30.016 6.707 15.770 1.00 93.50 84 LYS A O 1
ATOM 675 N N . GLN A 1 85 ? -29.658 6.438 13.565 1.00 91.00 85 GLN A N 1
ATOM 676 C CA . GLN A 1 85 ? -30.142 5.053 13.485 1.00 91.00 85 GLN A CA 1
ATOM 677 C C . GLN A 1 85 ? -29.365 4.108 14.413 1.00 91.00 85 GLN A C 1
ATOM 679 O O . GLN A 1 85 ? -29.967 3.317 15.140 1.00 91.00 85 GLN A O 1
ATOM 684 N N . ARG A 1 86 ? -28.029 4.223 14.473 1.00 89.00 86 ARG A N 1
ATOM 685 C CA . ARG A 1 86 ? -27.209 3.458 15.430 1.00 89.00 86 ARG A CA 1
ATOM 686 C C . ARG A 1 86 ? -27.631 3.728 16.878 1.00 89.00 86 ARG A C 1
ATOM 688 O O . ARG A 1 86 ? -27.749 2.790 17.668 1.00 89.00 86 ARG A O 1
ATOM 695 N N . LYS A 1 87 ? -27.858 4.999 17.232 1.00 88.69 87 LYS A N 1
ATOM 696 C CA . LYS A 1 87 ? -28.287 5.411 18.579 1.00 88.69 87 LYS A CA 1
ATOM 697 C C . LYS A 1 87 ? -29.660 4.838 18.933 1.00 88.69 87 LYS A C 1
ATOM 699 O O . LYS A 1 87 ? -29.822 4.307 20.028 1.00 88.69 87 LYS A O 1
ATOM 704 N N . GLU A 1 88 ? -30.622 4.899 18.016 1.00 87.25 88 GLU A N 1
ATOM 705 C CA . GLU A 1 88 ? -31.970 4.341 18.203 1.00 87.25 88 GLU A CA 1
ATOM 706 C C . GLU A 1 88 ? -31.939 2.817 18.361 1.00 87.25 88 GLU A C 1
ATOM 708 O O . GLU A 1 88 ? -32.543 2.274 19.286 1.00 87.25 88 GLU A O 1
ATOM 713 N N . ARG A 1 89 ? -31.144 2.119 17.544 1.00 82.25 89 ARG A N 1
ATOM 714 C CA . ARG A 1 89 ? -30.985 0.666 17.652 1.00 82.25 89 ARG A CA 1
ATOM 715 C C . ARG A 1 89 ? -30.309 0.239 18.954 1.00 82.25 89 ARG A C 1
ATOM 717 O O . ARG A 1 89 ? -30.707 -0.754 19.560 1.00 82.25 89 ARG A O 1
ATOM 724 N N . ASN A 1 90 ? -29.308 0.990 19.410 1.00 76.81 90 ASN A N 1
ATOM 725 C CA . ASN A 1 90 ? -28.695 0.745 20.714 1.00 76.81 90 ASN A CA 1
ATOM 726 C C . ASN A 1 90 ? -29.672 1.038 21.861 1.00 76.81 90 ASN A C 1
ATOM 728 O O . ASN A 1 90 ? -29.675 0.301 22.842 1.00 76.81 90 ASN A O 1
ATOM 732 N N . LYS A 1 91 ? -30.558 2.035 21.720 1.00 75.31 91 LYS A N 1
ATOM 733 C CA . LYS A 1 91 ? -31.626 2.307 22.695 1.00 75.31 91 LYS A CA 1
ATOM 734 C C . LYS A 1 91 ? -32.607 1.130 22.800 1.00 75.31 91 LYS A C 1
ATOM 736 O O . LYS A 1 91 ? -32.940 0.744 23.913 1.00 75.31 91 LYS A O 1
ATOM 741 N N . GLY A 1 92 ? -32.969 0.501 21.677 1.00 59.97 92 GLY A N 1
ATOM 742 C CA . GLY A 1 92 ? -33.816 -0.702 21.648 1.00 59.97 92 GLY A CA 1
ATOM 743 C C . GLY A 1 92 ? -33.174 -1.954 22.268 1.00 59.97 92 GLY A C 1
ATOM 744 O O . GLY A 1 92 ? -33.874 -2.766 22.866 1.00 59.97 92 GLY A O 1
ATOM 745 N N . LYS A 1 93 ? -31.841 -2.095 22.205 1.00 56.97 93 LYS A N 1
ATOM 746 C CA . LYS A 1 93 ? -31.108 -3.180 22.891 1.00 56.97 93 LYS A CA 1
ATOM 747 C C . LYS A 1 93 ? -30.971 -2.949 24.403 1.00 56.97 93 LYS A C 1
ATOM 749 O O . LYS A 1 93 ? -30.902 -3.915 25.156 1.00 56.97 93 LYS A O 1
ATOM 754 N N . SER A 1 94 ? -30.997 -1.695 24.855 1.00 46.66 94 SER A N 1
ATOM 755 C CA . SER A 1 94 ? -30.985 -1.337 26.281 1.00 46.66 94 SER A CA 1
ATOM 756 C C . SER A 1 94 ? -32.356 -1.442 26.965 1.00 46.66 94 SER A C 1
ATOM 758 O O . SER A 1 94 ? -32.421 -1.396 28.188 1.00 46.66 94 SER A O 1
ATOM 760 N N . SER A 1 95 ? -33.450 -1.625 26.215 1.00 48.00 95 SER A N 1
ATOM 761 C CA . SER A 1 95 ? -34.813 -1.776 26.759 1.00 48.00 95 SER A CA 1
ATOM 762 C C . SER A 1 95 ? -35.173 -3.205 27.200 1.00 48.00 95 SER A C 1
ATOM 764 O O . SER A 1 95 ? -36.279 -3.428 27.677 1.00 48.00 95 SER A O 1
ATOM 766 N N . LYS A 1 96 ? -34.239 -4.164 27.092 1.00 43.03 96 LYS A N 1
ATOM 767 C CA . LYS A 1 96 ? -34.302 -5.492 27.737 1.00 43.03 96 LYS A CA 1
ATOM 768 C C . LYS A 1 96 ? -33.428 -5.573 29.002 1.00 43.03 96 LYS A C 1
ATOM 770 O O . LYS A 1 96 ? -32.988 -6.649 29.387 1.00 43.03 96 LYS A O 1
ATOM 775 N N . LYS A 1 97 ? -33.152 -4.436 29.649 1.00 45.78 97 LYS A N 1
ATOM 776 C CA . LYS A 1 97 ? -32.823 -4.413 31.077 1.00 45.78 97 LYS A CA 1
ATOM 777 C C . LYS A 1 97 ? -34.097 -4.058 31.821 1.00 45.78 97 LYS A C 1
ATOM 779 O O . LYS A 1 97 ? -34.635 -2.968 31.646 1.00 45.78 97 LYS A O 1
ATOM 784 N N . GLU A 1 98 ? -34.587 -5.033 32.573 1.00 40.91 98 GLU A N 1
ATOM 785 C CA . GLU A 1 98 ? -35.679 -4.897 33.523 1.00 40.91 98 GLU A CA 1
ATOM 786 C C . GLU A 1 98 ? -35.534 -3.598 34.314 1.00 40.91 98 GLU A C 1
ATOM 788 O O . GLU A 1 98 ? -34.466 -3.278 34.845 1.00 40.91 98 GLU A O 1
ATOM 793 N N . LYS A 1 99 ? -36.633 -2.844 34.354 1.00 43.38 99 LYS A N 1
ATOM 794 C CA . LYS A 1 99 ? -36.851 -1.780 35.324 1.00 43.38 99 LYS A CA 1
ATOM 795 C C . LYS A 1 99 ? -36.675 -2.381 36.718 1.00 43.38 99 LYS A C 1
ATOM 797 O O . LYS A 1 99 ? -37.560 -3.085 37.191 1.00 43.38 99 LYS A O 1
ATOM 802 N N . TRP A 1 100 ? -35.559 -2.082 37.366 1.00 31.39 100 TRP A N 1
ATOM 803 C CA . TRP A 1 100 ? -35.487 -2.132 38.817 1.00 31.39 100 TRP A CA 1
ATOM 804 C C . TRP A 1 100 ? -36.008 -0.799 39.338 1.00 31.39 100 TRP A C 1
ATOM 806 O O . TRP A 1 100 ? -35.470 0.256 39.001 1.00 31.39 100 TRP A O 1
ATOM 816 N N . ASN A 1 101 ? -37.107 -0.868 40.089 1.00 40.69 101 ASN A N 1
ATOM 817 C CA . ASN A 1 101 ? -37.591 0.242 40.893 1.00 40.69 101 ASN A CA 1
ATOM 818 C C . ASN A 1 101 ? -36.495 0.639 41.883 1.00 40.69 101 ASN A C 1
ATOM 820 O O . ASN A 1 101 ? -35.907 -0.211 42.548 1.00 40.69 101 ASN A O 1
ATOM 824 N N . GLU A 1 102 ? -36.250 1.936 41.950 1.00 35.34 102 GLU A N 1
ATOM 825 C CA . GLU A 1 102 ? -35.446 2.610 42.956 1.00 35.34 102 GLU A CA 1
ATOM 826 C C . GLU A 1 102 ? -36.103 2.424 44.335 1.00 35.34 102 GLU A C 1
ATOM 828 O O . GLU A 1 102 ? -37.261 2.816 44.500 1.00 35.34 102 GLU A O 1
ATOM 833 N N . PRO A 1 103 ? -35.434 1.817 45.332 1.00 39.03 103 PRO A N 1
ATOM 834 C CA . PRO A 1 103 ? -35.778 2.046 46.721 1.00 39.03 103 PRO A CA 1
ATOM 835 C C . PRO A 1 103 ? -34.989 3.259 47.221 1.00 39.03 103 PRO A C 1
ATOM 837 O O . PRO A 1 103 ? -33.774 3.350 47.029 1.00 39.03 103 PRO A O 1
ATOM 840 N N . GLU A 1 104 ? -35.697 4.180 47.872 1.00 40.78 104 GLU A N 1
ATOM 841 C CA . GLU A 1 104 ? -35.123 5.274 48.650 1.00 40.78 104 GLU A CA 1
ATOM 842 C C . GLU A 1 104 ? -33.974 4.764 49.535 1.00 40.78 104 GLU A C 1
ATOM 844 O O . GLU A 1 104 ? -34.133 3.845 50.343 1.00 40.78 104 GLU A O 1
ATOM 849 N N . VAL A 1 105 ? -32.792 5.358 49.368 1.00 33.56 105 VAL A N 1
ATOM 850 C CA . VAL A 1 105 ? -31.608 5.033 50.164 1.00 33.56 105 VAL A CA 1
ATOM 851 C C . VAL A 1 105 ? -31.706 5.753 51.505 1.00 33.56 105 VAL A C 1
ATOM 853 O O . VAL A 1 105 ? -31.425 6.947 51.607 1.00 33.56 105 VAL A O 1
ATOM 856 N N . TYR A 1 106 ? -32.053 5.003 52.550 1.00 40.62 106 TYR A N 1
ATOM 857 C CA . TYR A 1 106 ? -31.728 5.366 53.925 1.00 40.62 106 TYR A CA 1
ATOM 858 C C . TYR A 1 106 ? -30.231 5.105 54.144 1.00 40.62 106 TYR A C 1
ATOM 860 O O . TYR A 1 106 ? -29.753 3.976 54.009 1.00 40.62 106 TYR A O 1
ATOM 868 N N . VAL A 1 107 ? -29.470 6.160 54.431 1.00 38.94 107 VAL A N 1
ATOM 869 C CA . VAL A 1 107 ? -28.029 6.078 54.692 1.00 38.94 107 VAL A CA 1
ATOM 870 C C . VAL A 1 107 ? -27.811 5.449 56.069 1.00 38.94 107 VAL A C 1
ATOM 872 O O . VAL A 1 107 ? -28.121 6.064 57.085 1.00 38.94 107 VAL A O 1
ATOM 875 N N . SER A 1 108 ? -27.238 4.245 56.104 1.00 43.41 108 SER A N 1
ATOM 876 C CA . SER A 1 108 ? -26.619 3.683 57.308 1.00 43.41 108 SER A CA 1
ATOM 877 C C . SER A 1 108 ? -25.133 3.462 57.042 1.00 43.41 108 SER A C 1
ATOM 879 O O . SER A 1 108 ? -24.754 2.726 56.131 1.00 43.41 108 SER A O 1
ATOM 881 N N . GLN A 1 109 ? -24.300 4.135 57.835 1.00 45.44 109 GLN A N 1
ATOM 882 C CA . GLN A 1 109 ? -22.846 3.990 57.857 1.00 45.44 109 GLN A CA 1
ATOM 883 C C . GLN A 1 109 ? -22.466 2.538 58.172 1.00 45.44 109 GLN A C 1
ATOM 885 O O . GLN A 1 109 ? -22.899 2.008 59.188 1.00 45.44 109 GLN A O 1
ATOM 890 N N . ASN A 1 110 ? -21.646 1.920 57.317 1.00 45.00 110 ASN A N 1
ATOM 891 C CA . ASN A 1 110 ? -20.917 0.683 57.603 1.00 45.00 110 ASN A CA 1
ATOM 892 C C . ASN A 1 110 ? -19.523 0.771 56.954 1.00 45.00 110 ASN A C 1
ATOM 894 O O . ASN A 1 110 ? -19.357 0.529 55.755 1.00 45.00 110 ASN A O 1
ATOM 898 N N . GLU A 1 111 ? -18.515 1.096 57.767 1.00 46.44 111 GLU A N 1
ATOM 899 C CA . GLU A 1 111 ? -17.097 1.256 57.389 1.00 46.44 111 GLU A CA 1
ATOM 900 C C . GLU A 1 111 ? -16.390 -0.066 57.006 1.00 46.44 111 GLU A C 1
ATOM 902 O O . GLU A 1 111 ? -15.235 -0.066 56.595 1.00 46.44 111 GLU A O 1
ATOM 907 N N . ALA A 1 112 ? -17.078 -1.212 57.051 1.00 47.53 112 ALA A N 1
ATOM 908 C CA . ALA A 1 112 ? -16.512 -2.516 56.677 1.00 47.53 112 ALA A CA 1
ATOM 909 C C . ALA A 1 112 ? -16.546 -2.820 55.159 1.00 47.53 112 ALA A C 1
ATOM 911 O O . ALA A 1 112 ? -15.987 -3.821 54.712 1.00 47.53 112 ALA A O 1
ATOM 912 N N . THR A 1 113 ? -17.205 -1.985 54.348 1.00 52.69 113 THR A N 1
ATOM 913 C CA . THR A 1 113 ? -17.469 -2.277 52.922 1.00 52.69 113 THR A CA 1
ATOM 914 C C . THR A 1 113 ? -16.392 -1.765 51.960 1.00 52.69 113 THR A C 1
ATOM 916 O O . THR A 1 113 ? -16.235 -2.309 50.864 1.00 52.69 113 THR A O 1
ATOM 919 N N . ASP A 1 114 ? -15.602 -0.771 52.369 1.00 53.00 114 ASP A N 1
ATOM 920 C CA . ASP A 1 114 ? -14.626 -0.108 51.493 1.00 53.00 114 ASP A CA 1
ATOM 921 C C . ASP A 1 114 ? -13.318 -0.911 51.343 1.00 53.00 114 ASP A C 1
ATOM 923 O O . ASP A 1 114 ? -12.700 -0.952 50.275 1.00 53.00 114 ASP A O 1
ATOM 927 N N . SER A 1 115 ? -12.950 -1.661 52.389 1.00 56.41 115 SER A N 1
ATOM 928 C CA . SER A 1 115 ? -11.788 -2.562 52.389 1.00 56.41 115 SER A CA 1
ATOM 929 C C . SER A 1 115 ? -11.981 -3.756 51.442 1.00 56.41 115 SER A C 1
ATOM 931 O O . SER A 1 115 ? -11.113 -4.049 50.620 1.00 56.41 115 SER A O 1
ATOM 933 N N . TYR A 1 116 ? -13.159 -4.393 51.453 1.00 58.03 116 TYR A N 1
ATOM 934 C CA . TYR A 1 116 ? -13.467 -5.512 50.551 1.00 58.03 116 TYR A CA 1
ATOM 935 C C . TYR A 1 116 ? -13.596 -5.059 49.086 1.00 58.03 116 TYR A C 1
ATOM 937 O O . TYR A 1 116 ? -13.185 -5.766 48.165 1.00 58.03 116 TYR A O 1
ATOM 945 N N . ARG A 1 117 ? -14.106 -3.840 48.855 1.00 66.88 117 ARG A N 1
ATOM 946 C CA . ARG A 1 117 ? -14.180 -3.228 47.521 1.00 66.88 117 ARG A CA 1
ATOM 947 C C . ARG A 1 117 ? -12.796 -2.885 46.964 1.00 66.88 117 ARG A C 1
ATOM 949 O O . ARG A 1 117 ? -12.557 -3.119 45.780 1.00 66.88 117 ARG A O 1
ATOM 956 N N . SER A 1 118 ? -11.893 -2.384 47.809 1.00 72.69 118 SER A N 1
ATOM 957 C CA . SER A 1 118 ? -10.490 -2.153 47.448 1.00 72.69 118 SER A CA 1
ATOM 958 C C . SER A 1 118 ? -9.740 -3.461 47.219 1.00 72.69 118 SER A C 1
ATOM 960 O O . SER A 1 118 ? -9.033 -3.566 46.225 1.00 72.69 118 SER A O 1
ATOM 962 N N . SER A 1 119 ? -9.958 -4.488 48.045 1.00 77.25 119 SER A N 1
ATOM 963 C CA . SER A 1 119 ? -9.391 -5.827 47.828 1.00 77.25 119 SER A CA 1
ATOM 964 C C . SER A 1 119 ? -9.810 -6.396 46.471 1.00 77.25 119 SER A C 1
ATOM 966 O O . SER A 1 119 ? -8.959 -6.716 45.651 1.00 77.25 119 SER A O 1
ATOM 968 N N . ALA A 1 120 ? -11.112 -6.404 46.169 1.00 77.06 120 ALA A N 1
ATOM 969 C CA . ALA A 1 120 ? -11.625 -6.899 44.892 1.00 77.06 120 ALA A CA 1
ATOM 970 C C . ALA A 1 120 ? -11.172 -6.057 43.681 1.00 77.06 120 ALA A C 1
ATOM 972 O O . ALA A 1 120 ? -11.172 -6.536 42.544 1.00 77.06 120 ALA A O 1
ATOM 973 N N . PHE A 1 121 ? -10.827 -4.783 43.887 1.00 85.38 121 PHE A N 1
ATOM 974 C CA . PHE A 1 121 ? -10.225 -3.939 42.857 1.00 85.38 121 PHE A CA 1
ATOM 975 C C . PHE A 1 121 ? -8.744 -4.273 42.654 1.00 85.38 121 PHE A C 1
ATOM 977 O O . PHE A 1 121 ? -8.319 -4.429 41.512 1.00 85.38 121 PHE A O 1
ATOM 984 N N . ILE A 1 122 ? -7.989 -4.448 43.739 1.00 86.75 122 ILE A N 1
ATOM 985 C CA . ILE A 1 122 ? -6.596 -4.902 43.712 1.00 86.75 122 ILE A CA 1
ATOM 986 C C . ILE A 1 122 ? -6.501 -6.262 43.010 1.00 86.75 122 ILE A C 1
ATOM 988 O O . ILE A 1 122 ? -5.667 -6.417 42.125 1.00 86.75 122 ILE A O 1
ATOM 992 N N . ASP A 1 123 ? -7.420 -7.190 43.279 1.00 86.50 123 ASP A N 1
ATOM 993 C CA . ASP A 1 123 ? -7.481 -8.492 42.602 1.00 86.50 123 ASP A CA 1
ATOM 994 C C . ASP A 1 123 ? -7.692 -8.350 41.084 1.00 86.50 123 ASP A C 1
ATOM 996 O O . ASP A 1 123 ? -7.027 -9.009 40.284 1.00 86.50 123 ASP A O 1
ATOM 1000 N N . LYS A 1 124 ? -8.563 -7.428 40.649 1.00 86.19 124 LYS A N 1
ATOM 1001 C CA . LYS A 1 124 ? -8.767 -7.130 39.217 1.00 86.19 124 LYS A CA 1
ATOM 1002 C C . LYS A 1 124 ? -7.543 -6.480 38.577 1.00 86.19 124 LYS A C 1
ATOM 1004 O O . LYS A 1 124 ? -7.228 -6.786 37.429 1.00 86.19 124 LYS A O 1
ATOM 1009 N N . VAL A 1 125 ? -6.860 -5.595 39.302 1.00 90.31 125 VAL A N 1
ATOM 1010 C CA . VAL A 1 125 ? -5.611 -4.973 38.846 1.00 90.31 125 VAL A CA 1
ATOM 1011 C C . VAL A 1 125 ? -4.510 -6.026 38.718 1.00 90.31 125 VAL A C 1
ATOM 1013 O O . VAL A 1 125 ? -3.793 -6.022 37.723 1.00 90.31 125 VAL A O 1
ATOM 1016 N N . ILE A 1 126 ? -4.413 -6.976 39.651 1.00 90.81 126 ILE A N 1
ATOM 1017 C CA . ILE A 1 126 ? -3.458 -8.090 39.582 1.00 90.81 126 ILE A CA 1
ATOM 1018 C C . ILE A 1 126 ? -3.718 -8.950 38.341 1.00 90.81 126 ILE A C 1
ATOM 1020 O O . ILE A 1 126 ? -2.782 -9.218 37.588 1.00 90.81 126 ILE A O 1
ATOM 1024 N N . LEU A 1 127 ? -4.975 -9.320 38.081 1.00 89.94 127 LEU A N 1
ATOM 1025 C CA . LEU A 1 127 ? -5.344 -10.084 36.883 1.00 89.94 127 LEU A CA 1
ATOM 1026 C C . LEU A 1 127 ? -5.002 -9.327 35.592 1.00 89.94 127 LEU A C 1
ATOM 1028 O O . LEU A 1 127 ? -4.458 -9.907 34.656 1.00 89.94 127 LEU A O 1
ATOM 1032 N N . PHE A 1 128 ? -5.262 -8.019 35.552 1.00 92.50 128 PHE A N 1
ATOM 1033 C CA . PHE A 1 128 ? -4.919 -7.173 34.408 1.00 92.50 128 PHE A CA 1
ATOM 1034 C C . PHE A 1 128 ? -3.404 -7.057 34.187 1.00 92.50 128 PHE A C 1
ATOM 1036 O O . PHE A 1 128 ? -2.931 -7.124 33.054 1.00 92.50 128 PHE A O 1
ATOM 1043 N N . LEU A 1 129 ? -2.621 -6.911 35.257 1.00 90.81 129 LEU A N 1
ATOM 1044 C CA . LEU A 1 129 ? -1.161 -6.842 35.168 1.00 90.81 129 LEU A CA 1
ATOM 1045 C C . LEU A 1 129 ? -0.547 -8.185 34.749 1.00 90.81 129 LEU A C 1
ATOM 1047 O O . LEU A 1 129 ? 0.439 -8.203 34.012 1.00 90.81 129 LEU A O 1
ATOM 1051 N N . GLN A 1 130 ? -1.133 -9.307 35.172 1.00 88.62 130 GLN A N 1
ATOM 1052 C CA . GLN A 1 130 ? -0.742 -10.638 34.705 1.00 88.62 130 GLN A CA 1
ATOM 1053 C C . GLN A 1 130 ? -1.044 -10.831 33.212 1.00 88.62 130 GLN A C 1
ATOM 1055 O O . GLN A 1 130 ? -0.175 -11.305 32.482 1.00 88.62 130 GLN A O 1
ATOM 1060 N N . ASP A 1 131 ? -2.217 -10.397 32.746 1.00 89.25 131 ASP A N 1
ATOM 1061 C CA . ASP A 1 131 ? -2.590 -10.396 31.324 1.00 89.25 131 ASP A CA 1
ATOM 1062 C C . ASP A 1 131 ? -1.652 -9.511 30.483 1.00 89.25 131 ASP A C 1
ATOM 1064 O O . ASP A 1 131 ? -1.162 -9.932 29.436 1.00 89.25 131 ASP A O 1
ATOM 1068 N N . LEU A 1 132 ? -1.299 -8.319 30.976 1.00 84.75 132 LEU A N 1
ATOM 1069 C CA . LEU A 1 132 ? -0.312 -7.452 30.327 1.00 84.75 132 LEU A CA 1
ATOM 1070 C C . LEU A 1 132 ? 1.073 -8.091 30.247 1.00 84.75 132 LEU A C 1
ATOM 1072 O O . LEU A 1 132 ? 1.738 -7.967 29.222 1.00 84.75 132 LEU A O 1
ATOM 1076 N N . LYS A 1 133 ? 1.520 -8.776 31.303 1.00 86.75 133 LYS A N 1
ATOM 1077 C CA . LYS A 1 133 ? 2.803 -9.488 31.299 1.00 86.75 133 LYS A CA 1
ATOM 1078 C C . LYS A 1 133 ? 2.818 -10.594 30.242 1.00 86.75 133 LYS A C 1
ATOM 1080 O O . LYS A 1 133 ? 3.829 -10.751 29.561 1.00 86.75 133 LYS A O 1
ATOM 1085 N N . LEU A 1 134 ? 1.712 -11.323 30.096 1.00 83.94 134 LEU A N 1
ATOM 1086 C CA . LEU A 1 134 ? 1.558 -12.380 29.095 1.00 83.94 134 LEU A CA 1
ATOM 1087 C C . LEU A 1 134 ? 1.591 -11.800 27.676 1.00 83.94 134 LEU A C 1
ATOM 1089 O O . LEU A 1 134 ? 2.417 -12.214 26.871 1.00 83.94 134 LEU A O 1
ATOM 1093 N N . LYS A 1 135 ? 0.812 -10.745 27.419 1.00 81.25 135 LYS A N 1
ATOM 1094 C CA . LYS A 1 135 ? 0.820 -10.019 26.139 1.00 81.25 135 LYS A CA 1
ATOM 1095 C C . LYS A 1 135 ? 2.183 -9.418 25.815 1.00 81.25 135 LYS A C 1
ATOM 1097 O O . LYS A 1 135 ? 2.607 -9.410 24.668 1.00 81.25 135 LYS A O 1
ATOM 1102 N N . ASN A 1 136 ? 2.900 -8.915 26.816 1.00 78.19 136 ASN A N 1
ATOM 1103 C CA . ASN A 1 136 ? 4.244 -8.384 26.615 1.00 78.19 136 ASN A CA 1
ATOM 1104 C C . ASN A 1 136 ? 5.256 -9.492 26.276 1.00 78.19 136 ASN A C 1
ATOM 1106 O O . ASN A 1 136 ? 6.152 -9.266 25.469 1.00 78.19 136 ASN A O 1
ATOM 1110 N N . ALA A 1 137 ? 5.093 -10.690 26.846 1.00 75.94 137 ALA A N 1
ATOM 1111 C CA . ALA A 1 137 ? 5.887 -11.860 26.479 1.00 75.94 137 ALA A CA 1
ATOM 1112 C C . ALA A 1 137 ? 5.552 -12.367 25.064 1.00 75.94 137 ALA A C 1
ATOM 1114 O O . ALA A 1 137 ? 6.459 -12.729 24.324 1.00 75.94 137 ALA A O 1
ATOM 1115 N N . GLU A 1 138 ? 4.282 -12.319 24.654 1.00 74.94 138 GLU A N 1
ATOM 1116 C CA . GLU A 1 138 ? 3.842 -12.626 23.282 1.00 74.94 138 GLU A CA 1
ATOM 1117 C C . GLU A 1 138 ? 4.323 -11.589 22.251 1.00 74.94 138 GLU A C 1
ATOM 1119 O O . GLU A 1 138 ? 4.540 -11.925 21.091 1.00 74.94 138 GLU A O 1
ATOM 1124 N N . ASN A 1 139 ? 4.552 -10.340 22.663 1.00 70.94 139 ASN A N 1
ATOM 1125 C CA . ASN A 1 139 ? 5.096 -9.290 21.796 1.00 70.94 139 ASN A CA 1
ATOM 1126 C C . ASN A 1 139 ? 6.624 -9.350 21.627 1.00 70.94 139 ASN A C 1
ATOM 1128 O O . ASN A 1 139 ? 7.156 -8.741 20.699 1.00 70.94 139 ASN A O 1
ATOM 1132 N N . ALA A 1 140 ? 7.341 -10.074 22.489 1.00 73.12 140 ALA A N 1
ATOM 1133 C CA . ALA A 1 140 ? 8.784 -10.271 22.356 1.00 73.12 140 ALA A CA 1
ATOM 1134 C C . ALA A 1 140 ? 9.196 -10.917 21.008 1.00 73.12 140 ALA A C 1
ATOM 1136 O O . ALA A 1 140 ? 10.050 -10.338 20.332 1.00 73.12 140 ALA A O 1
ATOM 1137 N N . PRO A 1 141 ? 8.574 -12.023 20.539 1.00 74.75 141 PRO A N 1
ATOM 1138 C CA . PRO A 1 141 ? 8.893 -12.609 19.231 1.00 74.75 141 PRO A CA 1
ATOM 1139 C C . PRO A 1 141 ? 8.518 -11.702 18.047 1.00 74.75 141 PRO A C 1
ATOM 1141 O O . PRO A 1 141 ? 9.216 -11.700 17.037 1.00 74.75 141 PRO A O 1
ATOM 1144 N N . LEU A 1 142 ? 7.486 -10.856 18.177 1.00 73.81 142 LEU A N 1
ATOM 1145 C CA . LEU A 1 142 ? 7.145 -9.851 17.155 1.00 73.81 142 LEU A CA 1
ATOM 1146 C C . LEU A 1 142 ? 8.240 -8.780 17.004 1.00 73.81 142 LEU A C 1
ATOM 1148 O O . LEU A 1 142 ? 8.402 -8.195 15.929 1.00 73.81 142 LEU A O 1
ATOM 1152 N N . GLY A 1 143 ? 8.997 -8.507 18.071 1.00 78.19 143 GLY A N 1
ATOM 1153 C CA . GLY A 1 143 ? 10.167 -7.631 18.036 1.00 78.19 143 GLY A CA 1
ATOM 1154 C C . GLY A 1 143 ? 11.327 -8.234 17.242 1.00 78.19 143 GLY A C 1
ATOM 1155 O O . GLY A 1 143 ? 11.935 -7.540 16.424 1.00 78.19 143 GLY A O 1
ATOM 1156 N N . GLU A 1 144 ? 11.597 -9.527 17.434 1.00 81.44 144 GLU A N 1
ATOM 1157 C CA . GLU A 1 144 ? 12.614 -10.272 16.678 1.00 81.44 144 GLU A CA 1
ATOM 1158 C C . GLU A 1 144 ? 12.241 -10.402 15.198 1.00 81.44 144 GLU A C 1
ATOM 1160 O O . GLU A 1 144 ? 13.079 -10.163 14.327 1.00 81.44 144 GLU A O 1
ATOM 1165 N N . GLU A 1 145 ? 10.972 -10.684 14.894 1.00 84.62 145 GLU A N 1
ATOM 1166 C CA . GLU A 1 145 ? 10.470 -10.727 13.520 1.00 84.62 145 GLU A CA 1
ATOM 1167 C C . GLU A 1 145 ? 10.594 -9.358 12.838 1.00 84.62 145 GLU A C 1
ATOM 1169 O O . GLU A 1 145 ? 11.115 -9.262 11.729 1.00 84.62 145 GLU A O 1
ATOM 1174 N N . ASN A 1 146 ? 10.225 -8.268 13.521 1.00 85.75 146 ASN A N 1
ATOM 1175 C CA . ASN A 1 146 ? 10.438 -6.911 13.008 1.00 85.75 146 ASN A CA 1
ATOM 1176 C C . ASN A 1 146 ? 11.916 -6.602 12.756 1.00 85.75 146 ASN A C 1
ATOM 1178 O O . ASN A 1 146 ? 12.246 -5.919 11.784 1.00 85.75 146 ASN A O 1
ATOM 1182 N N . HIS A 1 147 ? 12.812 -7.068 13.626 1.00 90.81 147 HIS A N 1
ATOM 1183 C CA . HIS A 1 147 ? 14.247 -6.900 13.430 1.00 90.81 147 HIS A CA 1
ATOM 1184 C C . HIS A 1 147 ? 14.736 -7.678 12.201 1.00 90.81 147 HIS A C 1
ATOM 1186 O O . HIS A 1 147 ? 15.438 -7.110 11.363 1.00 90.81 147 HIS A O 1
ATOM 1192 N N . SER A 1 148 ? 14.307 -8.933 12.044 1.00 93.56 148 SER A N 1
ATOM 1193 C CA . SER A 1 148 ? 14.639 -9.766 10.883 1.00 93.56 148 SER A CA 1
ATOM 1194 C C . SER A 1 148 ? 14.099 -9.171 9.580 1.00 93.56 148 SER A C 1
ATOM 1196 O O . SER A 1 148 ? 14.839 -9.043 8.608 1.00 93.56 148 SER A O 1
ATOM 1198 N N . LEU A 1 149 ? 12.845 -8.711 9.570 1.00 91.62 149 LEU A N 1
ATOM 1199 C CA . LEU A 1 149 ? 12.231 -8.055 8.414 1.00 91.62 149 LEU A CA 1
ATOM 1200 C C . LEU A 1 149 ? 12.972 -6.771 8.026 1.00 91.62 149 LEU A C 1
ATOM 1202 O O . LEU A 1 149 ? 13.192 -6.518 6.844 1.00 91.62 149 LEU A O 1
ATOM 1206 N N . ARG A 1 150 ? 13.410 -5.974 9.007 1.00 93.44 150 ARG A N 1
ATOM 1207 C CA . ARG A 1 150 ? 14.231 -4.780 8.752 1.00 93.44 150 ARG A CA 1
ATOM 1208 C C . ARG A 1 150 ? 15.594 -5.130 8.161 1.00 93.44 150 ARG A C 1
ATOM 1210 O O . ARG A 1 1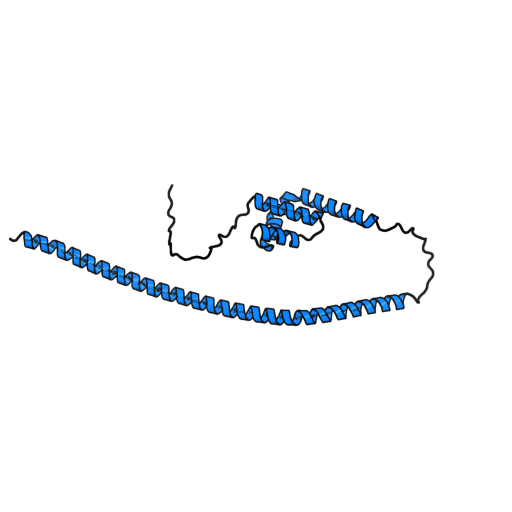50 ? 16.039 -4.433 7.256 1.00 93.44 150 ARG A O 1
ATOM 1217 N N . GLN A 1 151 ? 16.242 -6.194 8.636 1.00 94.94 151 GLN A N 1
ATOM 1218 C CA . GLN A 1 151 ? 17.496 -6.674 8.047 1.00 94.94 151 GLN A CA 1
ATOM 1219 C C . GLN A 1 151 ? 17.297 -7.155 6.605 1.00 94.94 151 GLN A C 1
ATOM 1221 O O . GLN A 1 151 ? 18.092 -6.809 5.736 1.00 94.94 151 GLN A O 1
ATOM 1226 N N . GLN A 1 152 ? 16.222 -7.900 6.337 1.00 94.81 152 GLN A N 1
ATOM 1227 C CA . GLN A 1 152 ? 15.896 -8.367 4.989 1.00 94.81 152 GLN A CA 1
ATOM 1228 C C . GLN A 1 152 ? 15.606 -7.210 4.036 1.00 94.81 152 GLN A C 1
ATOM 1230 O O . GLN A 1 152 ? 16.069 -7.247 2.903 1.00 94.81 152 GLN A O 1
ATOM 1235 N N . LEU A 1 153 ? 14.881 -6.179 4.482 1.00 94.06 153 LEU A N 1
ATOM 1236 C CA . LEU A 1 153 ? 14.661 -4.970 3.684 1.00 94.06 153 LEU A CA 1
ATOM 1237 C C . LEU A 1 153 ? 15.982 -4.303 3.306 1.00 94.06 153 LEU A C 1
ATOM 1239 O O . LEU A 1 153 ? 16.173 -3.964 2.145 1.00 94.06 153 LEU A O 1
ATOM 1243 N N . LEU A 1 154 ? 16.901 -4.176 4.262 1.00 96.94 154 LEU A N 1
ATOM 1244 C CA . LEU A 1 154 ? 18.195 -3.537 4.039 1.00 96.94 154 LEU A CA 1
ATOM 1245 C C . LEU A 1 154 ? 19.062 -4.335 3.045 1.00 96.94 154 LEU A C 1
ATOM 1247 O O . LEU A 1 154 ? 19.659 -3.756 2.140 1.00 96.94 154 LEU A O 1
ATOM 1251 N N . ASP A 1 155 ? 19.080 -5.666 3.157 1.00 96.69 155 ASP A N 1
ATOM 1252 C CA . ASP A 1 155 ? 19.750 -6.551 2.190 1.00 96.69 155 ASP A CA 1
ATOM 1253 C C . ASP A 1 155 ? 19.095 -6.479 0.797 1.00 96.69 155 ASP A C 1
ATOM 1255 O O . ASP A 1 155 ? 19.791 -6.378 -0.216 1.00 96.69 155 ASP A O 1
ATOM 1259 N N . LEU A 1 156 ? 17.758 -6.453 0.727 1.00 95.31 156 LEU A N 1
ATOM 1260 C CA . LEU A 1 156 ? 17.036 -6.297 -0.538 1.00 95.31 156 LEU A CA 1
ATOM 1261 C C . LEU A 1 156 ? 17.348 -4.956 -1.212 1.00 95.31 156 LEU A C 1
ATOM 1263 O O . LEU A 1 156 ? 17.551 -4.919 -2.424 1.00 95.31 156 LEU A O 1
ATOM 1267 N N . GLU A 1 157 ? 17.386 -3.870 -0.441 1.00 95.25 157 GLU A N 1
ATOM 1268 C CA . GLU A 1 157 ? 17.717 -2.529 -0.925 1.00 95.25 157 GLU A CA 1
ATOM 1269 C C . GLU A 1 157 ? 19.155 -2.468 -1.459 1.00 95.25 157 GLU A C 1
ATOM 1271 O O . GLU A 1 157 ? 19.370 -1.928 -2.547 1.00 95.25 157 GLU A O 1
ATOM 1276 N N . SER A 1 158 ? 20.119 -3.090 -0.767 1.00 96.50 158 SER A N 1
ATOM 1277 C CA . SER A 1 158 ? 21.508 -3.202 -1.244 1.00 96.50 158 SER A CA 1
ATOM 1278 C C . SER A 1 158 ? 21.584 -3.940 -2.579 1.00 96.50 158 SER A C 1
ATOM 1280 O O . SER A 1 158 ? 22.144 -3.426 -3.547 1.00 96.50 158 SER A O 1
ATOM 1282 N N . ARG A 1 159 ? 20.946 -5.114 -2.681 1.00 96.56 159 ARG A N 1
ATOM 1283 C CA . ARG A 1 159 ? 20.919 -5.892 -3.930 1.00 96.56 159 ARG A CA 1
ATOM 1284 C C . ARG A 1 159 ? 20.230 -5.137 -5.054 1.00 96.56 159 ARG A C 1
ATOM 1286 O O . ARG A 1 159 ? 20.673 -5.199 -6.195 1.00 96.56 159 ARG A O 1
ATOM 1293 N N . HIS A 1 160 ? 19.149 -4.422 -4.754 1.00 95.62 160 HIS A N 1
ATOM 1294 C CA . HIS A 1 160 ? 18.460 -3.615 -5.752 1.00 95.62 160 HIS A CA 1
ATOM 1295 C C . HIS A 1 160 ? 19.371 -2.508 -6.292 1.00 95.62 160 HIS A C 1
ATOM 1297 O O . HIS A 1 160 ? 19.430 -2.310 -7.505 1.00 95.62 160 HIS A O 1
ATOM 1303 N N . ALA A 1 161 ? 20.110 -1.820 -5.417 1.00 96.62 161 ALA A N 1
ATOM 1304 C CA . ALA A 1 161 ? 21.084 -0.814 -5.826 1.00 96.62 161 ALA A CA 1
ATOM 1305 C C . ALA A 1 161 ? 22.202 -1.416 -6.696 1.00 96.62 161 ALA A C 1
ATOM 1307 O O . ALA A 1 161 ? 22.514 -0.869 -7.751 1.00 96.62 161 ALA A O 1
ATOM 1308 N N . GLU A 1 162 ? 22.747 -2.573 -6.310 1.00 97.00 162 GLU A N 1
ATOM 1309 C CA . GLU A 1 162 ? 23.778 -3.285 -7.079 1.00 97.00 162 GLU A CA 1
ATOM 1310 C C . GLU A 1 162 ? 23.284 -3.724 -8.464 1.00 97.00 162 GLU A C 1
ATOM 1312 O O . GLU A 1 162 ? 23.965 -3.516 -9.471 1.00 97.00 162 GLU A O 1
ATOM 1317 N N . LEU A 1 163 ? 22.083 -4.307 -8.542 1.00 95.94 163 LEU A N 1
ATOM 1318 C CA . LEU A 1 163 ? 21.486 -4.706 -9.817 1.00 95.94 163 LEU A CA 1
ATOM 1319 C C . LEU A 1 163 ? 21.225 -3.492 -10.709 1.00 95.94 163 LEU A C 1
ATOM 1321 O O . LEU A 1 163 ? 21.434 -3.563 -11.919 1.00 95.94 163 LEU A O 1
ATOM 1325 N N . GLN A 1 164 ? 20.777 -2.382 -10.128 1.00 95.19 164 GLN A N 1
ATOM 1326 C CA . GLN A 1 164 ? 20.516 -1.157 -10.869 1.00 95.19 164 GLN A CA 1
ATOM 1327 C C . GLN A 1 164 ? 21.806 -0.557 -11.446 1.00 95.19 164 GLN A C 1
ATOM 1329 O O . GLN A 1 164 ? 21.819 -0.182 -12.619 1.00 95.19 164 GLN A O 1
ATOM 1334 N N . ASP A 1 165 ? 22.896 -0.536 -10.675 1.00 97.38 165 ASP A N 1
ATOM 1335 C CA . ASP A 1 165 ? 24.209 -0.090 -11.157 1.00 97.38 165 ASP A CA 1
ATOM 1336 C C . ASP A 1 165 ? 24.754 -1.023 -12.254 1.00 97.38 165 ASP A C 1
ATOM 1338 O O . ASP A 1 165 ? 25.238 -0.575 -13.297 1.00 97.38 165 ASP A O 1
ATOM 1342 N N . SER A 1 166 ? 24.581 -2.340 -12.086 1.00 97.06 166 SER A N 1
ATOM 1343 C CA . SER A 1 166 ? 24.951 -3.331 -13.103 1.00 97.06 166 SER A CA 1
ATOM 1344 C C . SER A 1 166 ? 24.179 -3.138 -14.413 1.00 97.06 166 SER A C 1
ATOM 1346 O O . SER A 1 166 ? 24.777 -3.170 -15.492 1.00 97.06 166 SER A O 1
ATOM 1348 N N . LEU A 1 167 ? 22.871 -2.873 -14.339 1.00 96.38 167 LEU A N 1
ATOM 1349 C CA . LEU A 1 167 ? 22.047 -2.559 -15.507 1.00 96.38 167 LEU A CA 1
ATOM 1350 C C . LEU A 1 167 ? 22.490 -1.265 -16.187 1.00 96.38 167 LEU A C 1
ATOM 1352 O O . LEU A 1 167 ? 22.559 -1.215 -17.415 1.00 96.38 167 LEU A O 1
ATOM 1356 N N . GLU A 1 168 ? 22.804 -0.224 -15.416 1.00 96.81 168 GLU A N 1
ATOM 1357 C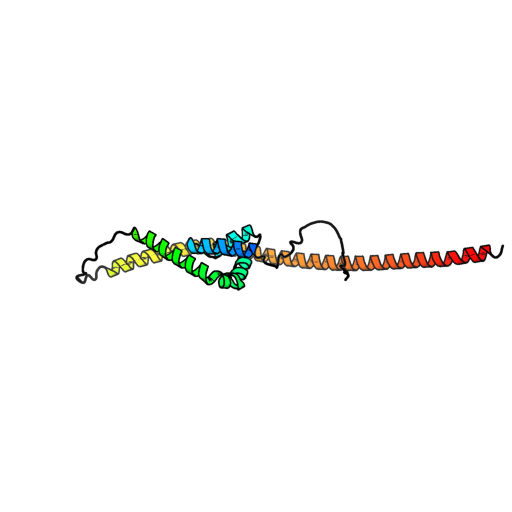 CA . GLU A 1 168 ? 23.273 1.040 -15.977 1.00 96.81 168 GLU A CA 1
ATOM 1358 C C . GLU A 1 168 ? 24.613 0.863 -16.700 1.00 96.81 168 GLU A C 1
ATOM 1360 O O . GLU A 1 168 ? 24.790 1.352 -17.821 1.00 96.81 168 GLU A O 1
ATOM 1365 N N . ARG A 1 169 ? 25.538 0.113 -16.095 1.00 97.00 169 ARG A N 1
ATOM 1366 C CA . ARG A 1 169 ? 26.826 -0.234 -16.698 1.00 97.00 169 ARG A CA 1
ATOM 1367 C C . ARG A 1 169 ? 26.646 -1.005 -18.000 1.00 97.00 169 ARG A C 1
ATOM 1369 O O . ARG A 1 169 ? 27.206 -0.611 -19.020 1.00 97.00 169 ARG A O 1
ATOM 1376 N N . LEU A 1 170 ? 25.822 -2.050 -17.983 1.00 96.94 170 LEU A N 1
ATOM 1377 C CA . LEU A 1 170 ? 25.572 -2.876 -19.159 1.00 96.94 170 LEU A CA 1
ATOM 1378 C C . LEU A 1 170 ? 24.896 -2.074 -20.279 1.00 96.94 170 LEU A C 1
ATOM 1380 O O . LEU A 1 170 ? 25.221 -2.244 -21.450 1.00 96.94 170 LEU A O 1
ATOM 1384 N N . ASN A 1 171 ? 23.993 -1.155 -19.935 1.00 95.88 171 ASN A N 1
ATOM 1385 C CA . ASN A 1 171 ? 23.349 -0.280 -20.909 1.00 95.88 171 ASN A CA 1
ATOM 1386 C C . ASN A 1 171 ? 24.341 0.713 -21.541 1.00 95.88 171 ASN A C 1
ATOM 1388 O O . ASN A 1 171 ? 24.269 0.976 -22.742 1.00 95.88 171 ASN A O 1
ATOM 1392 N N . LYS A 1 172 ? 25.301 1.234 -20.764 1.00 96.19 172 LYS A N 1
ATOM 1393 C CA . LYS A 1 172 ? 26.403 2.058 -21.290 1.00 96.19 172 LYS A CA 1
ATOM 1394 C C . LYS A 1 172 ? 27.278 1.259 -22.254 1.00 96.19 172 LYS A C 1
ATOM 1396 O O . LYS A 1 172 ? 27.536 1.730 -23.358 1.00 96.19 172 LYS A O 1
ATOM 1401 N N . GLU A 1 173 ? 27.677 0.046 -21.875 1.00 97.19 173 GLU A N 1
ATOM 1402 C CA . GLU A 1 173 ? 28.454 -0.854 -22.739 1.00 97.19 173 GLU A CA 1
ATOM 1403 C C . GLU A 1 173 ? 27.699 -1.180 -24.033 1.00 97.19 173 GLU A C 1
ATOM 1405 O O . GLU A 1 173 ? 28.252 -1.073 -25.127 1.00 97.19 173 GLU A O 1
ATOM 1410 N N . TYR A 1 174 ? 26.405 -1.483 -23.928 1.00 96.31 174 TYR A N 1
ATOM 1411 C CA . TYR A 1 174 ? 25.545 -1.710 -25.082 1.00 96.31 174 TYR A CA 1
ATOM 1412 C C . TYR A 1 174 ? 25.460 -0.480 -26.000 1.00 96.31 174 TYR A C 1
ATOM 1414 O O . TYR A 1 174 ? 25.550 -0.618 -27.220 1.00 96.31 174 TYR A O 1
ATOM 1422 N N . SER A 1 175 ? 25.340 0.729 -25.436 1.00 95.25 175 SER A N 1
ATOM 1423 C CA . SER A 1 175 ? 25.312 1.978 -26.210 1.00 95.25 175 SER A CA 1
ATOM 1424 C C . SER A 1 175 ? 26.597 2.183 -27.009 1.00 95.25 175 SE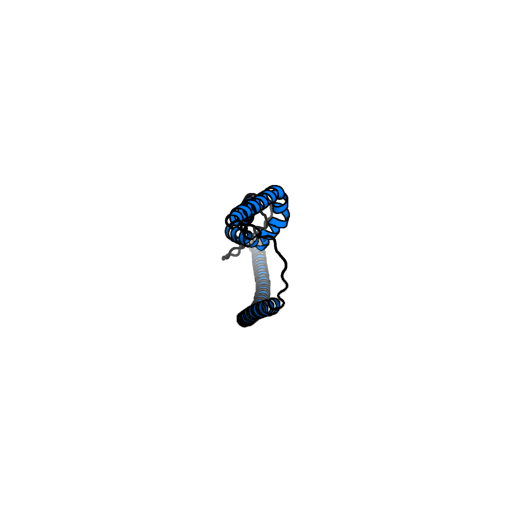R A C 1
ATOM 1426 O O . SER A 1 175 ? 26.522 2.486 -28.199 1.00 95.25 175 SER A O 1
ATOM 1428 N N . ILE A 1 176 ? 27.758 1.964 -26.382 1.00 96.94 176 ILE A N 1
ATOM 1429 C CA . ILE A 1 176 ? 29.071 2.073 -27.038 1.00 96.94 176 ILE A CA 1
ATOM 1430 C C . ILE A 1 176 ? 29.144 1.100 -28.217 1.00 96.94 176 ILE A C 1
ATOM 1432 O O . ILE A 1 176 ? 29.445 1.493 -29.342 1.00 96.94 176 ILE A O 1
ATOM 1436 N N . VAL A 1 177 ? 28.765 -0.158 -27.991 1.00 97.25 177 VAL A N 1
ATOM 1437 C CA . VAL A 1 177 ? 28.752 -1.182 -29.039 1.00 97.25 177 VAL A CA 1
ATOM 1438 C C . VAL A 1 177 ? 27.817 -0.791 -30.192 1.00 97.25 177 VAL A C 1
ATOM 1440 O O . VAL A 1 177 ? 28.176 -0.929 -31.362 1.00 97.25 177 VAL A O 1
ATOM 1443 N N . CYS A 1 178 ? 26.627 -0.260 -29.904 1.00 95.94 178 CYS A N 1
ATOM 1444 C CA . CYS A 1 178 ? 25.711 0.230 -30.935 1.00 95.94 178 CYS A CA 1
ATOM 1445 C C . CYS A 1 178 ? 26.280 1.404 -31.746 1.00 95.94 178 CYS A C 1
ATOM 1447 O O . CYS A 1 178 ? 26.019 1.490 -32.950 1.00 95.94 178 CYS A O 1
ATOM 1449 N N . GLU A 1 179 ? 27.011 2.318 -31.114 1.00 96.44 179 GLU A N 1
ATOM 1450 C CA . GLU A 1 179 ? 27.683 3.430 -31.792 1.00 96.44 179 GLU A CA 1
ATOM 1451 C C . GLU A 1 179 ? 28.794 2.929 -32.720 1.00 96.44 179 GLU A C 1
ATOM 1453 O O . GLU A 1 179 ? 28.830 3.326 -33.889 1.00 96.44 179 GLU A O 1
ATOM 1458 N N . ASP A 1 180 ? 29.606 1.978 -32.261 1.00 96.81 180 ASP A N 1
ATOM 1459 C CA . ASP A 1 180 ? 30.658 1.347 -33.063 1.00 96.81 180 ASP A CA 1
ATOM 1460 C C . ASP A 1 180 ? 30.084 0.603 -34.277 1.00 96.81 180 ASP A C 1
ATOM 1462 O O . ASP A 1 180 ? 30.564 0.764 -35.405 1.00 96.81 180 ASP A O 1
ATOM 1466 N N . TYR A 1 181 ? 28.992 -0.149 -34.092 1.00 95.94 181 TYR A N 1
ATOM 1467 C CA . TYR A 1 181 ? 28.291 -0.803 -35.201 1.00 95.94 181 TYR A CA 1
ATOM 1468 C C . TYR A 1 181 ? 27.770 0.208 -36.231 1.00 95.94 181 TYR A C 1
ATOM 1470 O O . TYR A 1 181 ? 27.921 -0.004 -37.437 1.00 95.94 181 TYR A O 1
ATOM 1478 N N . LYS A 1 182 ? 27.189 1.331 -35.788 1.00 95.44 182 LYS A N 1
ATOM 1479 C CA . LYS A 1 182 ? 26.735 2.402 -36.695 1.00 95.44 182 LYS A CA 1
ATOM 1480 C C . LYS A 1 182 ? 27.904 3.037 -37.447 1.00 95.44 182 LYS A C 1
ATOM 1482 O O . LYS A 1 182 ? 27.785 3.299 -38.646 1.00 95.44 182 LYS A O 1
ATOM 1487 N N . ALA A 1 183 ? 29.032 3.265 -36.775 1.00 95.25 183 ALA A N 1
ATOM 1488 C CA . ALA A 1 183 ? 30.235 3.803 -37.399 1.00 95.25 183 ALA A CA 1
ATOM 1489 C C . ALA A 1 183 ? 30.779 2.857 -38.481 1.00 95.25 183 ALA A C 1
ATOM 1491 O O . ALA A 1 183 ? 31.094 3.311 -39.586 1.00 95.25 183 ALA A O 1
ATOM 1492 N N . LEU A 1 184 ? 30.818 1.550 -38.200 1.00 96.12 184 LEU A N 1
ATOM 1493 C CA . LEU A 1 184 ? 31.241 0.521 -39.150 1.00 96.12 184 LEU A CA 1
ATOM 1494 C C . LEU A 1 184 ? 30.351 0.499 -40.399 1.00 96.12 184 LEU A C 1
ATOM 1496 O O . LEU A 1 184 ? 30.867 0.560 -41.517 1.00 96.12 184 LEU A O 1
ATOM 1500 N N . ILE A 1 185 ? 29.026 0.490 -40.225 1.00 94.50 185 ILE A N 1
ATOM 1501 C CA . ILE A 1 185 ? 28.071 0.554 -41.344 1.00 94.50 185 ILE A CA 1
ATOM 1502 C C . ILE A 1 185 ? 28.299 1.830 -42.167 1.00 94.50 185 ILE A C 1
ATOM 1504 O O . ILE A 1 185 ? 28.402 1.770 -43.391 1.00 94.50 185 ILE A O 1
ATOM 1508 N N . GLY A 1 186 ? 28.490 2.977 -41.509 1.00 94.38 186 GLY A N 1
ATOM 1509 C CA . GLY A 1 186 ? 28.788 4.236 -42.190 1.00 94.38 186 GLY A CA 1
ATOM 1510 C C . GLY A 1 186 ? 30.087 4.201 -43.006 1.00 94.38 186 GLY A C 1
ATOM 1511 O O . GLY A 1 186 ? 30.163 4.810 -44.075 1.00 94.38 186 GLY A O 1
ATOM 1512 N N . ILE A 1 187 ? 31.117 3.483 -42.546 1.00 94.25 187 ILE A N 1
ATOM 1513 C CA . ILE A 1 187 ? 32.344 3.251 -43.324 1.00 94.25 187 ILE A CA 1
ATOM 1514 C C . ILE A 1 187 ? 32.046 2.368 -44.541 1.00 94.25 187 ILE A C 1
ATOM 1516 O O . ILE A 1 187 ? 32.466 2.715 -45.648 1.00 94.25 187 ILE A O 1
ATOM 1520 N N . MET A 1 188 ? 31.309 1.269 -44.357 1.00 89.94 188 MET A N 1
ATOM 1521 C CA . MET A 1 188 ? 30.940 0.348 -45.438 1.00 89.94 188 MET A CA 1
ATOM 1522 C C . MET A 1 188 ? 30.141 1.053 -46.539 1.00 89.94 188 MET A C 1
ATOM 1524 O O . MET A 1 188 ? 30.457 0.897 -47.719 1.00 89.94 188 MET A O 1
ATOM 1528 N N . ASP A 1 189 ? 29.170 1.888 -46.174 1.00 90.19 189 ASP A N 1
ATOM 1529 C CA . ASP A 1 189 ? 28.361 2.636 -47.138 1.00 90.19 189 ASP A CA 1
ATOM 1530 C C . ASP A 1 189 ? 29.176 3.715 -47.865 1.00 90.19 189 ASP A C 1
ATOM 1532 O O . ASP A 1 189 ? 29.042 3.882 -49.080 1.00 90.19 189 ASP A O 1
ATOM 1536 N N . ARG A 1 190 ? 30.096 4.406 -47.173 1.00 87.94 190 ARG A N 1
ATOM 1537 C CA . ARG A 1 190 ? 31.039 5.336 -47.825 1.00 87.94 190 ARG A CA 1
ATOM 1538 C C . ARG A 1 190 ? 31.977 4.624 -48.799 1.00 87.94 190 ARG A C 1
ATOM 1540 O O . ARG A 1 190 ? 32.304 5.192 -49.840 1.00 87.94 190 ARG A O 1
ATOM 1547 N N . ALA A 1 191 ? 32.431 3.418 -48.463 1.00 87.69 191 ALA A N 1
ATOM 1548 C CA . ALA A 1 191 ? 33.268 2.607 -49.340 1.00 87.69 191 ALA A CA 1
ATOM 1549 C C . ALA A 1 191 ? 32.481 2.103 -50.561 1.00 87.69 191 ALA A C 1
ATOM 1551 O O . ALA A 1 191 ? 33.007 2.141 -51.673 1.00 87.69 191 ALA A O 1
ATOM 1552 N N . ARG A 1 192 ? 31.211 1.711 -50.381 1.00 82.62 192 ARG A N 1
ATOM 1553 C CA . ARG A 1 192 ? 30.297 1.347 -51.478 1.00 82.62 192 ARG A CA 1
ATOM 1554 C C . ARG A 1 192 ? 30.090 2.525 -52.434 1.00 82.62 192 ARG A C 1
ATOM 1556 O O . ARG A 1 192 ? 30.340 2.390 -53.626 1.00 82.62 192 ARG A O 1
ATOM 1563 N N . LYS A 1 193 ? 29.754 3.704 -51.900 1.00 85.38 193 LYS A N 1
ATOM 1564 C CA . LYS A 1 193 ? 29.491 4.917 -52.691 1.00 85.38 193 LYS A CA 1
ATOM 1565 C C . LYS A 1 193 ? 30.710 5.441 -53.457 1.00 85.38 193 LYS A C 1
ATOM 1567 O O . LYS A 1 193 ? 30.541 6.124 -54.455 1.00 85.38 193 LYS A O 1
ATOM 1572 N N . ARG A 1 194 ? 31.938 5.157 -53.007 1.00 76.31 194 ARG A N 1
ATOM 1573 C CA . ARG A 1 194 ? 33.164 5.494 -53.760 1.00 76.31 194 ARG A CA 1
ATOM 1574 C C . ARG A 1 194 ? 33.479 4.511 -54.886 1.00 76.31 194 ARG A C 1
ATOM 1576 O O . ARG A 1 194 ? 34.182 4.892 -55.813 1.00 76.31 194 ARG A O 1
ATOM 1583 N N . ARG A 1 195 ? 32.975 3.278 -54.811 1.00 68.81 195 ARG A N 1
ATOM 1584 C CA . ARG A 1 195 ? 33.187 2.251 -55.838 1.00 68.81 195 ARG A CA 1
ATOM 1585 C C . ARG A 1 195 ? 32.277 2.461 -57.055 1.00 68.81 195 ARG A C 1
ATOM 1587 O O . ARG A 1 195 ? 32.741 2.331 -58.177 1.00 68.81 195 ARG A O 1
ATOM 1594 N N . GLU A 1 196 ? 31.031 2.880 -56.832 1.00 64.44 196 GLU A N 1
ATOM 1595 C CA . GLU A 1 196 ? 30.056 3.193 -57.895 1.00 64.44 196 GLU A CA 1
ATOM 1596 C C . GLU A 1 196 ? 30.533 4.226 -58.950 1.00 64.44 196 GLU A C 1
ATOM 1598 O O . GLU A 1 196 ? 30.360 3.967 -60.139 1.00 64.44 196 GLU A O 1
ATOM 1603 N N . PRO A 1 197 ? 31.168 5.366 -58.606 1.00 57.66 197 PRO A N 1
ATOM 1604 C CA . PRO A 1 197 ? 31.650 6.319 -59.612 1.00 57.66 197 PRO A CA 1
ATOM 1605 C C . PRO A 1 197 ? 32.866 5.824 -60.416 1.00 57.66 197 PRO A C 1
ATOM 1607 O O . PRO A 1 197 ? 33.048 6.261 -61.548 1.00 57.66 197 PRO A O 1
ATOM 1610 N N . GLN A 1 198 ? 33.668 4.885 -59.896 1.00 52.81 198 GLN A N 1
ATOM 1611 C CA . GLN A 1 198 ? 34.817 4.334 -60.634 1.00 52.81 198 GLN A CA 1
ATOM 1612 C C . GLN A 1 198 ? 34.400 3.357 -61.748 1.00 52.81 198 GLN A C 1
ATOM 1614 O O . GLN A 1 198 ? 35.094 3.238 -62.759 1.00 52.81 198 GLN A O 1
ATOM 1619 N N . GLU A 1 199 ? 33.258 2.680 -61.605 1.00 52.97 199 GLU A N 1
ATOM 1620 C CA . GLU A 1 199 ? 32.715 1.789 -62.643 1.00 52.97 199 GLU A CA 1
ATOM 1621 C C . GLU A 1 199 ? 32.133 2.573 -63.835 1.00 52.97 199 GLU A C 1
ATOM 1623 O O . GLU A 1 199 ? 32.219 2.118 -64.972 1.00 52.97 199 GLU A O 1
ATOM 1628 N N . LEU A 1 200 ? 31.617 3.788 -63.613 1.00 51.47 200 LEU A N 1
ATOM 1629 C CA . LEU A 1 200 ? 31.084 4.640 -64.685 1.00 51.47 200 LEU A CA 1
ATOM 1630 C C . LEU A 1 200 ? 32.188 5.337 -65.499 1.00 51.47 200 LEU A C 1
ATOM 1632 O O . LEU A 1 200 ? 32.075 5.426 -66.721 1.00 51.47 200 LEU A O 1
ATOM 1636 N N . GLU A 1 201 ? 33.279 5.772 -64.862 1.00 53.59 201 GLU A N 1
ATOM 1637 C CA . GLU A 1 201 ? 34.427 6.366 -65.570 1.00 53.59 201 GLU A CA 1
ATOM 1638 C C . GLU A 1 201 ? 35.205 5.326 -66.392 1.00 53.59 201 GLU A C 1
ATOM 1640 O O . GLU A 1 201 ? 35.639 5.608 -67.509 1.00 53.59 201 GLU A O 1
ATOM 1645 N N . THR A 1 202 ? 35.323 4.090 -65.895 1.00 54.16 202 THR A N 1
ATOM 1646 C CA . THR A 1 202 ? 35.988 2.998 -66.629 1.00 54.16 202 THR A CA 1
ATOM 1647 C C . THR A 1 202 ? 35.158 2.449 -67.795 1.00 54.16 202 THR A C 1
ATOM 1649 O O . THR A 1 202 ? 35.737 1.898 -68.733 1.00 54.16 202 THR A O 1
ATOM 1652 N N . MET A 1 203 ? 33.831 2.632 -67.797 1.00 53.38 203 MET A N 1
ATOM 1653 C CA . MET A 1 203 ? 32.974 2.303 -68.946 1.00 53.38 203 MET A CA 1
ATOM 1654 C C . MET A 1 203 ? 32.903 3.405 -70.015 1.00 53.38 203 MET A C 1
ATOM 1656 O O . MET A 1 203 ? 32.550 3.099 -71.147 1.00 53.38 203 MET A O 1
ATOM 1660 N N . GLN A 1 204 ? 33.260 4.657 -69.705 1.00 53.53 204 GLN A N 1
ATOM 1661 C CA . GLN A 1 204 ? 33.297 5.757 -70.686 1.00 53.53 204 GLN A CA 1
ATOM 1662 C C . GLN A 1 204 ? 34.640 5.889 -71.432 1.00 53.53 204 GLN A C 1
ATOM 1664 O O . GLN A 1 204 ? 34.739 6.677 -72.369 1.00 53.53 204 GLN A O 1
ATOM 1669 N N . GLN A 1 205 ? 35.671 5.132 -71.037 1.00 52.12 205 GLN A N 1
ATOM 1670 C CA . GLN A 1 205 ? 37.002 5.128 -71.670 1.00 52.12 205 GLN A CA 1
ATOM 1671 C C . GLN A 1 205 ? 37.297 3.883 -72.536 1.00 52.12 205 GLN A C 1
ATOM 1673 O O . GLN A 1 205 ? 38.442 3.683 -72.942 1.00 52.12 205 GLN A O 1
ATOM 1678 N N . LYS A 1 206 ? 36.292 3.052 -72.835 1.00 44.31 206 LYS A N 1
ATOM 1679 C CA . LYS A 1 206 ? 36.364 1.967 -73.830 1.00 44.31 206 LYS A CA 1
ATOM 1680 C C . LYS A 1 206 ? 35.461 2.278 -75.013 1.00 44.31 206 LYS A C 1
ATOM 1682 O O . LYS A 1 206 ? 35.861 1.904 -76.135 1.00 44.31 206 LYS A O 1
#

Sequence (206 aa):
MHIYVIRLNLGGIRLTAMRQDAWTQDEDLLLAEVTLKHIREGSTQLLAFEEVGEKLSRTPAACGFRWNSLIRKQYDTAISLAKKQRKERNKGKSSKKEKWNEPEVYVSQNEATDSYRSSAFIDKVILFLQDLKLKNAENAPLGEENHSLRQQLLDLESRHAELQDSLERLNKEYSIVCEDYKALIGIMDRARKRREPQELETMQQK

Organism: NCBI:txid2021314

Radius of gyration: 37.65 Å; chains: 1; bounding box: 75×30×132 Å